Protein AF-0000000070924574 (afdb_homodimer)

Sequence (302 aa):
MGLKSSLTPIIAGWVWISGCEYGINQVWLKSQWEEYYSTLGMAYPDDMMKWAAWCLVFALAMRMLVSRFNVLAAGIVSWIFVVGLSLVALWNYAPMPMEMFQLYGPASFAETLSAALVISMVVGIADAIKRSQIRAKEKAKAKLKAKAVAAMGLKSSLTPIIAGWVWISGCEYGINQVWLKSQWEEYYSTLGMAYPDDMMKWAAWCLVFALAMRMLVSRFNVLAAGIVSWIFVVGLSLVALWNYAPMPMEMFQLYGPASFAETLSAALVISMVVGIADAIKRSQIRAKEKAKAKLKAKAVAA

Radius of gyration: 24.82 Å; Cα contacts (8 Å, |Δi|>4): 283; chains: 2; bounding box: 41×85×73 Å

Foldseek 3Di:
DDPVLLVVLLVQLLVLLLVLCCCVDVPPCVVVQQVQQVVVVHGRDPDSVVVSVVSSVLSVVLSVLLVPDPLLVSLVVSCCVPPVVVQVVCVVPRHRDPVSCVRCVVSSSVSSSVSNVSSNVSSVVSVVVVVVVVVVVVVVVVVVVVVVVVD/DDPVLLVVLLVQLLVLLLVLCCCVDVPPCVVVQQVQQVVVVHGRDPPSVVVSVVSSVLSVVLSVLLVPDPLLVSLVVSCCVPPVVVQVVCVVPRHRDPVSCVRCVVSSSVSSSVSNVSSNVSSVVSVVVVVVVVVVVVVVVVVVVVVVVVD

pLDDT: mean 89.61, std 10.45, range [36.16, 98.56]

Solvent-accessible surface area (backbone atoms only — not comparable to full-atom values): 15528 Å² total; per-residue (Å²): 131,61,72,71,74,58,44,55,28,31,51,54,17,19,53,49,43,38,51,48,49,43,45,47,51,66,58,72,38,27,68,61,44,41,52,53,26,45,76,71,72,40,77,59,71,78,58,60,69,47,48,45,51,34,26,39,54,50,18,50,50,48,51,58,36,50,73,65,32,56,44,69,56,28,11,50,52,50,30,40,45,56,49,48,42,47,50,40,54,29,56,58,76,58,58,73,54,66,74,55,44,69,52,48,50,61,50,50,45,53,45,33,32,48,33,32,43,51,24,48,50,43,45,50,52,52,51,50,51,50,51,51,50,52,51,50,53,51,52,52,53,51,54,55,52,55,54,63,69,74,102,131,62,72,71,77,58,43,56,28,32,52,54,17,20,53,50,43,38,50,47,47,43,46,47,51,66,59,72,39,27,67,61,45,39,52,55,26,45,75,71,73,41,77,60,71,77,58,61,69,48,49,46,52,34,25,41,55,51,18,50,51,47,51,58,36,50,72,62,31,56,43,67,55,27,12,50,53,50,29,41,45,56,49,47,41,47,50,40,54,30,55,58,76,56,57,74,54,66,73,56,43,68,52,48,50,60,51,49,43,51,44,34,33,49,34,32,42,52,26,48,50,42,45,50,52,53,49,50,52,48,52,51,50,52,51,50,51,50,52,52,53,51,52,57,54,54,54,62,70,73,105

Structure (mmCIF, N/CA/C/O backbone):
data_AF-0000000070924574-model_v1
#
loop_
_entity.id
_entity.type
_entity.pdbx_description
1 polymer 'Lipoprotein, putative'
#
loop_
_atom_site.group_PDB
_atom_site.id
_atom_site.type_symbol
_atom_site.label_atom_id
_atom_site.label_alt_id
_atom_site.label_comp_id
_atom_site.label_asym_id
_atom_site.label_entity_id
_atom_site.label_seq_id
_atom_site.pdbx_PDB_ins_code
_atom_site.Cartn_x
_atom_site.Cartn_y
_atom_site.Cartn_z
_atom_site.occupancy
_atom_site.B_iso_or_equiv
_atom_site.auth_seq_id
_atom_site.auth_comp_id
_atom_site.auth_asym_id
_atom_site.auth_atom_id
_atom_site.pdbx_PDB_model_num
ATOM 1 N N . MET A 1 1 ? -1.02 23.688 -6.539 1 36.19 1 MET A N 1
ATOM 2 C CA . MET A 1 1 ? 0.256 23.031 -6.84 1 36.19 1 MET A CA 1
ATOM 3 C C . MET A 1 1 ? 0.264 22.484 -8.258 1 36.19 1 MET A C 1
ATOM 5 O O . MET A 1 1 ? -0.608 21.688 -8.625 1 36.19 1 MET A O 1
ATOM 9 N N . GLY A 1 2 ? 0.884 23.078 -9.172 1 37.47 2 GLY A N 1
ATOM 10 C CA . GLY A 1 2 ? 0.784 22.734 -10.578 1 37.47 2 GLY A CA 1
ATOM 11 C C . GLY A 1 2 ? 1.199 21.312 -10.883 1 37.47 2 GLY A C 1
ATOM 12 O O . GLY A 1 2 ? 1.863 20.672 -10.062 1 37.47 2 GLY A O 1
ATOM 13 N N . LEU A 1 3 ? 0.646 20.703 -11.906 1 44.78 3 LEU A N 1
ATOM 14 C CA . LEU A 1 3 ? 0.829 19.344 -12.414 1 44.78 3 LEU A CA 1
ATOM 15 C C . LEU A 1 3 ? 2.311 19.016 -12.586 1 44.78 3 LEU A C 1
ATOM 17 O O . LEU A 1 3 ? 2.748 17.906 -12.297 1 44.78 3 LEU A O 1
ATOM 21 N N . LYS A 1 4 ? 3.086 20.016 -13.172 1 49.06 4 LYS A N 1
ATOM 22 C CA . LYS A 1 4 ? 4.508 19.828 -13.445 1 49.06 4 LYS A CA 1
ATOM 23 C C . LYS A 1 4 ? 5.285 19.547 -12.156 1 49.06 4 LYS A C 1
ATOM 25 O O . LYS A 1 4 ? 6.207 18.734 -12.141 1 49.06 4 LYS A O 1
ATOM 30 N N . SER A 1 5 ? 4.949 20.328 -11.141 1 59.38 5 SER A N 1
ATOM 31 C CA . SER A 1 5 ? 5.645 20.234 -9.859 1 59.38 5 SER A CA 1
ATOM 32 C C . SER A 1 5 ? 5.402 18.891 -9.188 1 59.38 5 SER A C 1
ATOM 34 O O . SER A 1 5 ? 6.25 18.406 -8.438 1 59.38 5 SER A O 1
ATOM 36 N N . SER A 1 6 ? 4.48 18.219 -9.812 1 73.06 6 SER A N 1
ATOM 37 C CA . SER A 1 6 ? 4.094 16.984 -9.141 1 73.06 6 SER A CA 1
ATOM 38 C C . SER A 1 6 ? 4.676 15.758 -9.844 1 73.06 6 SER A C 1
ATOM 40 O O . SER A 1 6 ? 4.816 14.695 -9.242 1 73.06 6 SER A O 1
ATOM 42 N N . LEU A 1 7 ? 5.352 16.031 -11.039 1 88.75 7 LEU A N 1
ATOM 43 C CA . LEU A 1 7 ? 5.742 14.875 -11.828 1 88.75 7 LEU A CA 1
ATOM 44 C C . LEU A 1 7 ? 7.191 14.484 -11.539 1 88.75 7 LEU A C 1
ATOM 46 O O . LEU A 1 7 ? 7.547 13.305 -11.602 1 88.75 7 LEU A O 1
ATOM 50 N N . THR A 1 8 ? 8.016 15.492 -11.266 1 93.06 8 THR A N 1
ATOM 51 C CA . THR A 1 8 ? 9.453 15.25 -11.133 1 93.06 8 THR A CA 1
ATOM 52 C C . THR A 1 8 ? 9.727 14.289 -9.984 1 93.06 8 THR A C 1
ATOM 54 O O . THR A 1 8 ? 10.484 13.328 -10.141 1 93.06 8 THR A O 1
ATOM 57 N N . PRO A 1 9 ? 9.078 14.562 -8.891 1 95.5 9 PRO A N 1
ATOM 58 C CA . PRO A 1 9 ? 9.328 13.609 -7.805 1 95.5 9 PRO A CA 1
ATOM 59 C C . PRO A 1 9 ? 8.875 12.195 -8.148 1 95.5 9 PRO A C 1
ATOM 61 O O . PRO A 1 9 ? 9.5 11.219 -7.727 1 95.5 9 PRO A O 1
ATOM 64 N N . ILE A 1 10 ? 7.883 12.086 -8.93 1 96.31 10 ILE A N 1
ATOM 65 C CA . ILE A 1 10 ? 7.371 10.773 -9.312 1 96.31 10 ILE A CA 1
ATOM 66 C C . ILE A 1 10 ? 8.367 10.086 -10.25 1 96.31 10 ILE A C 1
ATOM 68 O O . ILE A 1 10 ? 8.648 8.898 -10.102 1 96.31 10 ILE A O 1
ATOM 72 N N . ILE A 1 11 ? 8.867 10.812 -11.203 1 97 11 ILE A N 1
ATOM 73 C CA . ILE A 1 11 ? 9.836 10.266 -12.156 1 97 11 ILE A CA 1
ATOM 74 C C . ILE A 1 11 ? 11.109 9.859 -11.422 1 97 11 ILE A C 1
ATOM 76 O O . ILE A 1 11 ? 11.656 8.781 -11.68 1 97 11 ILE A O 1
ATOM 80 N N . ALA A 1 12 ? 11.555 10.695 -10.523 1 97.38 12 ALA A N 1
ATOM 81 C CA . ALA A 1 12 ? 12.742 10.359 -9.727 1 97.38 12 ALA A CA 1
ATOM 82 C C . ALA A 1 12 ? 12.516 9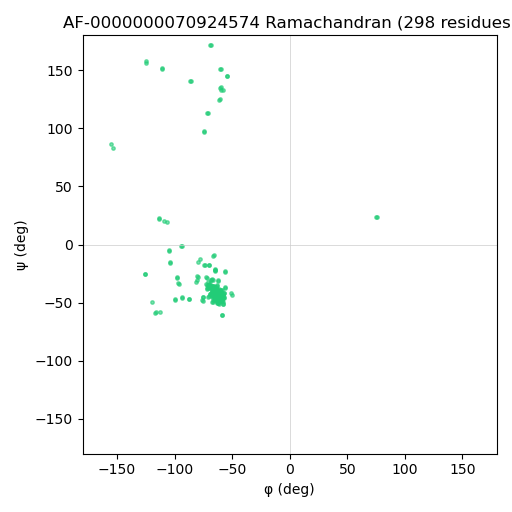.086 -8.922 1 97.38 12 ALA A C 1
ATOM 84 O O . ALA A 1 12 ? 13.398 8.227 -8.859 1 97.38 12 ALA A O 1
ATOM 85 N N . GLY A 1 13 ? 11.344 9.016 -8.289 1 97.81 13 GLY A N 1
ATOM 86 C CA . GLY A 1 13 ? 11.008 7.805 -7.566 1 97.81 13 GLY A CA 1
ATOM 87 C C . GLY A 1 13 ? 10.93 6.578 -8.453 1 97.81 13 GLY A C 1
ATOM 88 O O . GLY A 1 13 ? 11.398 5.5 -8.078 1 97.81 13 GLY A O 1
ATOM 89 N N . TRP A 1 14 ? 10.352 6.766 -9.602 1 97.5 14 TRP A N 1
ATOM 90 C CA . TRP A 1 14 ? 10.195 5.676 -10.562 1 97.5 14 TRP A CA 1
ATOM 91 C C . TRP A 1 14 ? 11.555 5.121 -10.977 1 97.5 14 TRP A C 1
ATOM 93 O O . TRP A 1 14 ? 11.758 3.904 -10.984 1 97.5 14 TRP A O 1
ATOM 103 N N . VAL A 1 15 ? 12.438 5.98 -11.312 1 97.38 15 VAL A N 1
ATOM 104 C CA . VAL A 1 15 ? 13.781 5.578 -11.727 1 97.38 15 VAL A CA 1
ATOM 105 C C . VAL A 1 15 ? 14.484 4.875 -10.57 1 97.38 15 VAL A C 1
ATOM 107 O O . VAL A 1 15 ? 15.109 3.826 -10.758 1 97.38 15 VAL A O 1
ATOM 110 N N . TRP A 1 16 ? 14.391 5.438 -9.414 1 97.81 16 TRP A N 1
ATOM 111 C CA . TRP A 1 16 ? 15.055 4.883 -8.234 1 97.81 16 TRP A CA 1
ATOM 112 C C . TRP A 1 16 ? 14.508 3.498 -7.906 1 97.81 16 TRP A C 1
ATOM 114 O O . TRP A 1 16 ? 15.273 2.555 -7.699 1 97.81 16 TRP A O 1
ATOM 124 N N . ILE A 1 17 ? 13.188 3.406 -7.836 1 97.62 17 ILE A N 1
ATOM 125 C CA . ILE A 1 17 ? 12.555 2.135 -7.516 1 97.62 17 ILE A CA 1
ATOM 126 C C . ILE A 1 17 ? 12.898 1.098 -8.578 1 97.62 17 ILE A C 1
ATOM 128 O O . ILE A 1 17 ? 13.211 -0.051 -8.258 1 97.62 17 ILE A O 1
ATOM 132 N N . SER A 1 18 ? 12.875 1.526 -9.82 1 96.38 18 SER A N 1
ATOM 133 C CA . SER A 1 18 ? 13.219 0.62 -10.914 1 96.38 18 SER A CA 1
ATOM 134 C C . SER A 1 18 ? 14.656 0.113 -10.773 1 96.38 18 SER A C 1
ATOM 136 O O . SER A 1 18 ? 14.922 -1.067 -11.008 1 96.38 18 SER A O 1
ATOM 138 N N . GLY A 1 19 ? 15.547 1.011 -10.523 1 96.19 19 GLY A N 1
ATOM 139 C CA . GLY A 1 19 ? 16.938 0.606 -10.312 1 96.19 19 GLY A CA 1
ATOM 140 C C . GLY A 1 19 ? 17.094 -0.383 -9.172 1 96.19 19 GLY A C 1
ATOM 141 O O . GLY A 1 19 ? 17.828 -1.363 -9.297 1 96.19 19 GLY A O 1
ATOM 142 N N . CYS A 1 20 ? 16.453 -0.106 -8.062 1 96 20 CYS A N 1
ATOM 143 C CA . CYS A 1 20 ? 16.516 -0.998 -6.914 1 96 20 CYS A CA 1
ATOM 144 C C . CYS A 1 20 ? 15.938 -2.367 -7.25 1 96 20 CYS A C 1
ATOM 146 O O . CYS A 1 20 ? 16.531 -3.395 -6.934 1 96 20 CYS A O 1
ATOM 148 N N . GLU A 1 21 ? 14.781 -2.326 -7.887 1 93.56 21 GLU A N 1
ATOM 149 C CA . GLU A 1 21 ? 14.133 -3.582 -8.266 1 93.56 21 GLU A CA 1
ATOM 150 C C . GLU A 1 21 ? 15.016 -4.391 -9.211 1 93.56 21 GLU A C 1
ATOM 152 O O . GLU A 1 21 ? 15.117 -5.613 -9.078 1 93.56 21 GLU A O 1
ATOM 157 N N . TYR A 1 22 ? 15.531 -3.717 -10.164 1 94 22 TYR A N 1
ATOM 158 C CA . TYR A 1 22 ? 16.422 -4.406 -11.086 1 94 22 TYR A CA 1
ATOM 159 C C . TYR A 1 22 ? 17.625 -4.977 -10.359 1 94 22 TYR A C 1
ATOM 161 O O . TYR A 1 22 ? 18.016 -6.125 -10.578 1 94 22 TYR A O 1
ATOM 169 N N . GLY A 1 23 ? 18.25 -4.211 -9.547 1 95 23 GLY A N 1
ATOM 170 C CA . GLY A 1 23 ? 19.406 -4.66 -8.797 1 95 23 GLY A CA 1
ATOM 171 C C . GLY A 1 23 ? 19.125 -5.844 -7.895 1 95 23 GLY A C 1
ATOM 172 O O . GLY A 1 23 ? 19.859 -6.824 -7.883 1 95 23 GLY A O 1
ATOM 173 N N . ILE A 1 24 ? 18.016 -5.793 -7.207 1 95.19 24 ILE A N 1
ATOM 174 C CA . ILE A 1 24 ? 17.672 -6.828 -6.23 1 95.19 24 ILE A CA 1
ATOM 175 C C . ILE A 1 24 ? 17.203 -8.086 -6.957 1 95.19 24 ILE A C 1
ATOM 177 O O . ILE A 1 24 ? 17.703 -9.188 -6.684 1 95.19 24 ILE A O 1
ATOM 181 N N . ASN A 1 25 ? 16.344 -7.902 -7.949 1 92.38 25 ASN A N 1
ATOM 182 C CA . ASN A 1 25 ? 15.617 -9.062 -8.469 1 92.38 25 ASN A CA 1
ATOM 183 C C . ASN A 1 25 ? 16.281 -9.602 -9.734 1 92.38 25 ASN A C 1
ATOM 185 O O . ASN A 1 25 ? 16.172 -10.797 -10.031 1 92.38 25 ASN A O 1
ATOM 189 N N . GLN A 1 26 ? 16.953 -8.766 -10.508 1 93.44 26 GLN A N 1
ATOM 190 C CA . GLN A 1 26 ? 17.5 -9.211 -11.789 1 93.44 26 GLN A CA 1
ATOM 191 C C . GLN A 1 26 ? 19 -9.43 -11.703 1 93.44 26 GLN A C 1
ATOM 193 O O . GLN A 1 26 ? 19.594 -10.078 -12.57 1 93.44 26 GLN A O 1
ATOM 198 N N . VAL A 1 27 ? 19.594 -8.922 -10.664 1 94.94 27 VAL A N 1
ATOM 199 C CA . VAL A 1 27 ? 21.031 -9.07 -10.555 1 94.94 27 VAL A CA 1
ATOM 200 C C . VAL A 1 27 ? 21.391 -9.898 -9.32 1 94.94 27 VAL A C 1
ATOM 202 O O . VAL A 1 27 ? 21.875 -11.016 -9.438 1 94.94 27 VAL A O 1
ATOM 205 N N . TRP A 1 28 ? 21 -9.469 -8.156 1 96.81 28 TRP A N 1
ATOM 206 C CA . TRP A 1 28 ? 21.453 -10.07 -6.902 1 96.81 28 TRP A CA 1
ATOM 207 C C . TRP A 1 28 ? 20.734 -11.391 -6.641 1 96.81 28 TRP A C 1
ATOM 209 O O . TRP A 1 28 ? 21.375 -12.414 -6.402 1 96.81 28 TRP A O 1
ATOM 219 N N . LEU A 1 29 ? 19.406 -11.445 -6.77 1 94.88 29 LEU A N 1
ATOM 220 C CA . LEU A 1 29 ? 18.656 -12.609 -6.348 1 94.88 29 LEU A CA 1
ATOM 221 C C . LEU A 1 29 ? 18.031 -13.32 -7.551 1 94.88 29 LEU A C 1
ATOM 223 O O . LEU A 1 29 ? 17.062 -14.078 -7.402 1 94.88 29 LEU A O 1
ATOM 227 N N . LYS A 1 30 ? 18.562 -13.102 -8.664 1 93.94 30 LYS A N 1
ATOM 228 C CA . LYS A 1 30 ? 17.953 -13.656 -9.867 1 93.94 30 LYS A CA 1
ATOM 229 C C . LYS A 1 30 ? 17.922 -15.18 -9.82 1 93.94 30 LYS A C 1
ATOM 231 O O . LYS A 1 30 ? 16.891 -15.797 -10.094 1 93.94 30 LYS A O 1
ATOM 236 N N . SER A 1 31 ? 19.031 -15.773 -9.516 1 94 31 SER A N 1
ATOM 237 C CA . SER A 1 31 ? 19.125 -17.234 -9.492 1 94 31 SER A CA 1
ATOM 238 C C . SER A 1 31 ? 18.172 -17.828 -8.469 1 94 31 SER A C 1
ATOM 240 O O . SER A 1 31 ? 17.547 -18.859 -8.727 1 94 31 SER A O 1
ATOM 242 N N . GLN A 1 32 ? 18.031 -17.234 -7.332 1 93.06 32 GLN A N 1
ATOM 243 C CA . GLN A 1 32 ? 17.109 -17.688 -6.297 1 93.06 32 GLN A CA 1
ATOM 244 C C . GLN A 1 32 ? 15.656 -17.578 -6.758 1 93.06 32 GLN A C 1
ATOM 246 O O . GLN A 1 32 ? 14.844 -18.453 -6.473 1 93.06 32 GLN A O 1
ATOM 251 N N . TRP A 1 33 ? 15.375 -16.531 -7.504 1 92.12 33 TRP A N 1
ATOM 252 C CA . TRP A 1 33 ? 14.031 -16.375 -8.055 1 92.12 33 TRP A CA 1
ATOM 253 C C . TRP A 1 33 ? 13.734 -17.453 -9.094 1 92.12 33 TRP A C 1
ATOM 255 O O . TRP A 1 33 ? 12.656 -18.047 -9.086 1 92.12 33 TRP A O 1
ATOM 265 N N . GLU A 1 34 ? 14.711 -17.672 -9.938 1 92.56 34 GLU A N 1
ATOM 266 C CA . GLU A 1 34 ? 14.531 -18.688 -10.977 1 92.56 34 GLU A CA 1
ATOM 267 C C . GLU A 1 34 ? 14.32 -20.062 -10.367 1 92.56 34 GLU A C 1
ATOM 269 O O . GLU A 1 34 ? 13.484 -20.828 -10.836 1 92.56 34 GLU A O 1
ATOM 274 N N . GLU A 1 35 ? 15.062 -20.359 -9.375 1 92.19 35 GLU A N 1
ATOM 275 C CA . GLU A 1 35 ? 14.883 -21.625 -8.672 1 92.19 35 GLU A CA 1
ATOM 276 C C . GLU A 1 35 ? 13.516 -21.703 -8.008 1 92.19 35 GLU A C 1
ATOM 278 O O . GLU A 1 35 ? 12.836 -22.719 -8.094 1 92.19 35 GLU A O 1
ATOM 283 N N . TYR A 1 36 ? 13.094 -20.625 -7.352 1 88.56 36 TYR A N 1
ATOM 284 C CA . TYR A 1 36 ? 11.805 -20.562 -6.676 1 88.56 36 TYR A CA 1
ATOM 285 C C . TYR A 1 36 ? 10.664 -20.781 -7.66 1 88.56 36 TYR A C 1
ATOM 287 O O . TYR A 1 36 ? 9.781 -21.625 -7.43 1 88.56 36 TYR A O 1
ATOM 295 N N . TYR A 1 37 ? 10.703 -20.109 -8.773 1 86.62 37 TYR A N 1
ATOM 296 C CA . TYR A 1 37 ? 9.633 -20.234 -9.758 1 86.62 37 TYR A CA 1
ATOM 297 C C . TYR A 1 37 ? 9.664 -21.609 -10.414 1 86.62 37 TYR A C 1
ATOM 299 O O . TYR A 1 37 ? 8.609 -22.172 -10.75 1 86.62 37 TYR A O 1
ATOM 307 N N . SER A 1 38 ? 10.852 -22.094 -10.562 1 88.94 38 SER A N 1
ATOM 308 C CA . SER A 1 38 ? 10.969 -23.438 -11.133 1 88.94 38 SER A CA 1
ATOM 309 C C . SER A 1 38 ? 10.281 -24.469 -10.25 1 88.94 38 SER A C 1
ATOM 311 O O . SER A 1 38 ? 9.633 -25.391 -10.75 1 88.94 38 SER A O 1
ATOM 313 N N . THR A 1 39 ? 10.414 -24.281 -8.945 1 84.88 39 THR A N 1
ATOM 314 C CA . THR A 1 39 ? 9.766 -25.203 -8.016 1 84.88 39 THR A CA 1
ATOM 315 C C . THR A 1 39 ? 8.242 -25.109 -8.133 1 84.88 39 THR A C 1
ATOM 317 O O . THR A 1 39 ? 7.531 -26.047 -7.781 1 84.88 39 THR A O 1
ATOM 320 N N . LEU A 1 40 ? 7.754 -24.062 -8.641 1 79.44 40 LEU A N 1
ATOM 321 C CA . LEU A 1 40 ? 6.324 -23.859 -8.828 1 79.44 40 LEU A CA 1
ATOM 322 C C . LEU A 1 40 ? 5.891 -24.266 -10.234 1 79.44 40 LEU A C 1
ATOM 324 O O . LEU A 1 40 ? 4.715 -24.156 -10.578 1 79.44 40 LEU A O 1
ATOM 328 N N . GLY A 1 41 ? 6.887 -24.688 -10.969 1 82.38 41 GLY A N 1
ATOM 329 C CA . GLY A 1 41 ? 6.598 -25.062 -12.344 1 82.38 41 GLY A CA 1
ATOM 330 C C . GLY A 1 41 ? 6.375 -23.875 -13.258 1 82.38 41 GLY A C 1
ATOM 331 O O . GLY A 1 41 ? 5.68 -23.984 -14.273 1 82.38 41 GLY A O 1
ATOM 332 N N . MET A 1 42 ? 6.895 -22.781 -12.891 1 82.12 42 MET A N 1
ATOM 333 C CA . MET A 1 42 ? 6.699 -21.547 -13.641 1 82.12 42 MET A CA 1
ATOM 334 C C . MET A 1 42 ? 8.039 -20.922 -14.031 1 82.12 42 MET A C 1
ATOM 336 O O . MET A 1 42 ? 9.062 -21.219 -13.414 1 82.12 42 MET A O 1
ATOM 340 N N . ALA A 1 43 ? 7.992 -20.125 -15.07 1 86.06 43 ALA A N 1
ATOM 341 C CA . ALA A 1 43 ? 9.164 -19.344 -15.438 1 86.06 43 ALA A CA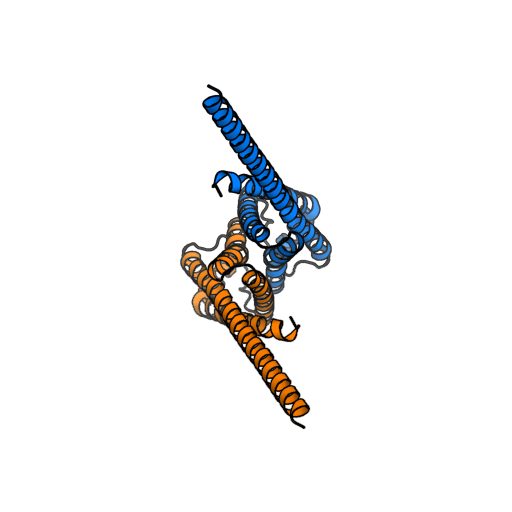 1
ATOM 342 C C . ALA A 1 43 ? 9.219 -18.031 -14.664 1 86.06 43 ALA A C 1
ATOM 344 O O . ALA A 1 43 ? 8.18 -17.406 -14.414 1 86.06 43 ALA A O 1
ATOM 345 N N . TYR A 1 44 ? 10.398 -17.641 -14.25 1 87 44 TYR A N 1
ATOM 346 C CA . TYR A 1 44 ? 10.586 -16.328 -13.617 1 87 44 TYR A CA 1
ATOM 347 C C . TYR A 1 44 ? 10.203 -15.211 -14.578 1 87 44 TYR A C 1
ATOM 349 O O . TYR A 1 44 ? 10.664 -15.18 -15.719 1 87 44 TYR A O 1
ATOM 357 N N . PRO A 1 45 ? 9.273 -14.312 -14.141 1 82.94 45 PRO A N 1
ATOM 358 C CA . PRO A 1 45 ? 8.844 -13.227 -15.023 1 82.94 45 PRO A CA 1
ATOM 359 C C . PRO A 1 45 ? 9.898 -12.125 -15.148 1 82.94 45 PRO A C 1
ATOM 361 O O . PRO A 1 45 ? 9.859 -11.141 -14.414 1 82.94 45 PRO A O 1
ATOM 364 N N . ASP A 1 46 ? 10.688 -12.125 -16.125 1 81.44 46 ASP A N 1
ATOM 365 C CA . ASP A 1 46 ? 11.828 -11.227 -16.234 1 81.44 46 ASP A CA 1
ATOM 366 C C . ASP A 1 46 ? 11.57 -10.133 -17.266 1 81.44 46 ASP A C 1
ATOM 368 O O . ASP A 1 46 ? 12.516 -9.508 -17.766 1 81.44 46 ASP A O 1
ATOM 372 N N . ASP A 1 47 ? 10.312 -9.906 -17.594 1 82.88 47 ASP A N 1
ATOM 373 C CA . ASP A 1 47 ? 9.992 -8.836 -18.531 1 82.88 47 ASP A CA 1
ATOM 374 C C . ASP A 1 47 ? 10.195 -7.465 -17.906 1 82.88 47 ASP A C 1
ATOM 376 O O . ASP A 1 47 ? 9.367 -7.004 -17.109 1 82.88 47 ASP A O 1
ATOM 380 N N . MET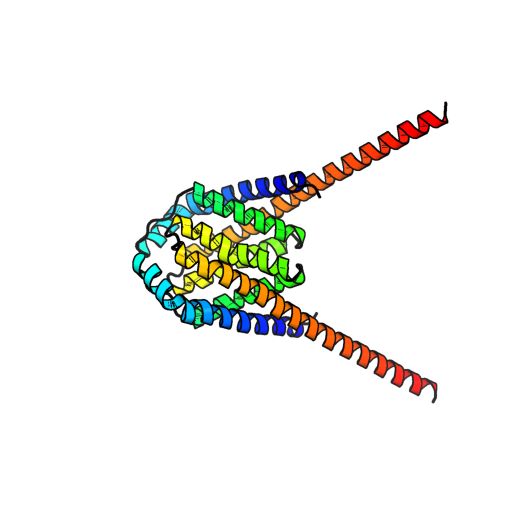 A 1 48 ? 11.086 -6.773 -18.359 1 80.12 48 MET A N 1
ATOM 381 C CA . MET A 1 48 ? 11.516 -5.508 -17.766 1 80.12 48 MET A CA 1
ATOM 382 C C . MET A 1 48 ? 10.461 -4.426 -17.953 1 80.12 48 MET A C 1
ATOM 384 O O . MET A 1 48 ? 10.305 -3.547 -17.109 1 80.12 48 MET A O 1
ATOM 388 N N . MET A 1 49 ? 9.773 -4.422 -19.062 1 80.31 49 MET A N 1
ATOM 389 C CA . MET A 1 49 ? 8.773 -3.393 -19.328 1 80.31 49 MET A CA 1
ATOM 390 C C . MET A 1 49 ? 7.613 -3.486 -18.344 1 80.31 49 MET A C 1
ATOM 392 O O . MET A 1 49 ? 7.117 -2.465 -17.859 1 80.31 49 MET A O 1
ATOM 396 N N . LYS A 1 50 ? 7.25 -4.605 -18.031 1 80.62 50 LYS A N 1
ATOM 397 C CA . LYS A 1 50 ? 6.156 -4.797 -17.078 1 80.62 50 LYS A CA 1
ATOM 398 C C . LYS A 1 50 ? 6.586 -4.414 -15.672 1 80.62 50 LYS A C 1
ATOM 400 O O . LYS A 1 50 ? 5.801 -3.832 -14.914 1 80.62 50 LYS A O 1
ATOM 405 N N . TRP A 1 51 ? 7.742 -4.699 -15.492 1 85.56 51 TRP A N 1
ATOM 406 C CA . TRP A 1 51 ? 8.273 -4.328 -14.188 1 85.56 51 TRP A CA 1
ATOM 407 C C . TRP A 1 51 ? 8.383 -2.812 -14.055 1 85.56 51 TRP A C 1
ATOM 409 O O . TRP A 1 51 ? 8.141 -2.254 -12.984 1 85.56 51 TRP A O 1
ATOM 419 N N . ALA A 1 52 ? 8.711 -2.307 -15.164 1 88.94 52 ALA A N 1
ATOM 420 C CA . ALA A 1 52 ? 8.805 -0.85 -15.164 1 88.94 52 ALA A CA 1
ATOM 421 C C . ALA A 1 52 ? 7.449 -0.21 -14.891 1 88.94 52 ALA A C 1
ATOM 423 O O . ALA A 1 52 ? 7.363 0.82 -14.219 1 88.94 52 ALA A O 1
ATOM 424 N N . ALA A 1 53 ? 6.449 -0.751 -15.469 1 90.56 53 ALA A N 1
ATOM 425 C CA . ALA A 1 53 ? 5.098 -0.249 -15.219 1 90.56 53 ALA A CA 1
ATOM 426 C C . ALA A 1 53 ? 4.715 -0.399 -13.75 1 90.56 53 ALA A C 1
ATOM 428 O O . ALA A 1 53 ? 4.105 0.5 -13.172 1 90.56 53 ALA A O 1
ATOM 429 N N . TRP A 1 54 ? 5.016 -1.545 -13.258 1 92.81 54 TRP A N 1
ATOM 430 C CA . TRP A 1 54 ? 4.766 -1.792 -11.844 1 92.81 54 TRP A CA 1
ATOM 431 C C . TRP A 1 54 ? 5.484 -0.764 -10.977 1 92.81 54 TRP A C 1
ATOM 433 O O . TRP A 1 54 ? 4.895 -0.199 -10.047 1 92.81 54 TRP A O 1
ATOM 443 N N . CYS A 1 55 ? 6.691 -0.416 -11.281 1 95.81 55 CYS A N 1
ATOM 444 C CA . CYS A 1 55 ? 7.492 0.534 -10.523 1 95.81 55 CYS A CA 1
ATOM 445 C C . CYS A 1 55 ? 6.914 1.94 -10.625 1 95.81 55 CYS A C 1
ATOM 447 O O . CYS A 1 55 ? 6.996 2.719 -9.672 1 95.81 55 CYS A O 1
ATOM 449 N N . LEU A 1 56 ? 6.402 2.203 -11.75 1 95.38 56 LEU A N 1
ATOM 450 C CA . LEU A 1 56 ? 5.785 3.514 -11.93 1 95.38 56 LEU A CA 1
ATOM 451 C C . LEU A 1 56 ? 4.582 3.676 -11.008 1 95.38 56 LEU A C 1
ATOM 453 O O . LEU A 1 56 ? 4.426 4.715 -10.359 1 95.38 56 LEU A O 1
ATOM 457 N N . VAL A 1 57 ? 3.76 2.699 -11.008 1 94.38 57 VAL A N 1
ATOM 458 C CA . VAL A 1 57 ? 2.58 2.734 -10.156 1 94.38 57 VAL A CA 1
ATOM 459 C C . VAL A 1 57 ? 3.006 2.814 -8.688 1 94.38 57 VAL A C 1
ATOM 461 O O . VAL A 1 57 ? 2.406 3.547 -7.898 1 94.38 57 VAL A O 1
ATOM 464 N N . PHE A 1 58 ? 4.031 2.074 -8.336 1 96.69 58 PHE A N 1
ATOM 465 C CA . PHE A 1 58 ? 4.562 2.107 -6.977 1 96.69 58 PHE A CA 1
ATOM 466 C C . PHE A 1 58 ? 5.059 3.506 -6.625 1 96.69 58 PHE A C 1
ATOM 468 O O . PHE A 1 58 ? 4.801 4.004 -5.527 1 96.69 58 PHE A O 1
ATOM 475 N N . ALA A 1 59 ? 5.703 4.129 -7.527 1 97.25 59 ALA A N 1
ATOM 476 C CA . ALA A 1 59 ? 6.215 5.48 -7.309 1 97.25 59 ALA A CA 1
ATOM 477 C C . ALA A 1 59 ? 5.07 6.473 -7.113 1 97.25 59 ALA A C 1
ATOM 479 O O . ALA A 1 59 ? 5.164 7.379 -6.277 1 97.25 59 ALA A O 1
ATOM 480 N N . LEU A 1 60 ? 4.094 6.328 -7.895 1 95.44 60 LEU A N 1
ATOM 481 C CA . LEU A 1 60 ? 2.916 7.18 -7.758 1 95.44 60 LEU A CA 1
ATOM 482 C C . LEU A 1 60 ? 2.301 7.043 -6.371 1 95.44 60 LEU A C 1
ATOM 484 O O . LEU A 1 60 ? 1.984 8.047 -5.727 1 95.44 60 LEU A O 1
ATOM 488 N N . ALA A 1 61 ? 2.117 5.836 -5.98 1 95.81 61 ALA A N 1
ATOM 489 C CA . ALA A 1 61 ? 1.548 5.586 -4.66 1 95.81 61 ALA A CA 1
ATOM 490 C C . ALA A 1 61 ? 2.469 6.102 -3.559 1 95.81 61 ALA A C 1
ATOM 492 O O . ALA A 1 61 ? 2.002 6.66 -2.564 1 95.81 61 ALA A O 1
ATOM 493 N N . MET A 1 62 ? 3.715 5.918 -3.715 1 97.19 62 MET A N 1
ATOM 494 C CA . MET A 1 62 ? 4.684 6.406 -2.738 1 97.19 62 MET A CA 1
ATOM 495 C C . MET A 1 62 ? 4.633 7.926 -2.633 1 97.19 62 MET A C 1
ATOM 497 O O . MET A 1 62 ? 4.75 8.477 -1.538 1 97.19 62 MET A O 1
ATOM 501 N N . ARG A 1 63 ? 4.492 8.547 -3.729 1 96.25 63 ARG A N 1
ATOM 502 C CA . ARG A 1 63 ? 4.379 10 -3.723 1 96.25 63 ARG A CA 1
ATOM 503 C C . ARG A 1 63 ? 3.178 10.453 -2.895 1 96.25 63 ARG A C 1
ATOM 505 O O . ARG A 1 63 ? 3.24 11.469 -2.207 1 96.25 63 ARG A O 1
ATOM 512 N N . MET A 1 64 ? 2.123 9.742 -2.996 1 95.5 64 MET A N 1
ATOM 513 C CA . MET A 1 64 ? 0.945 10.055 -2.189 1 95.5 64 MET A CA 1
ATOM 514 C C . MET A 1 64 ? 1.238 9.867 -0.705 1 95.5 64 MET A C 1
ATOM 516 O O . MET A 1 64 ? 0.853 10.703 0.117 1 95.5 64 MET A O 1
ATOM 520 N N . LEU A 1 65 ? 1.936 8.844 -0.388 1 97 65 LEU A N 1
ATOM 521 C CA . LEU A 1 65 ? 2.266 8.586 1.01 1 97 65 LEU A CA 1
ATOM 522 C C . LEU A 1 65 ? 3.15 9.688 1.575 1 97 65 LEU A C 1
ATOM 524 O O . LEU A 1 65 ? 2.904 10.188 2.678 1 97 65 LEU A O 1
ATOM 528 N N . VAL A 1 66 ? 4.109 10.086 0.841 1 95.94 66 VAL A N 1
ATOM 529 C CA . VAL A 1 66 ? 5.094 11.055 1.315 1 95.94 66 VAL A CA 1
ATOM 530 C C . VAL A 1 66 ? 4.441 12.43 1.454 1 95.94 66 VAL A C 1
ATOM 532 O O . VAL A 1 66 ? 4.992 13.32 2.105 1 95.94 66 VAL A O 1
ATOM 535 N N . SER A 1 67 ? 3.373 12.578 0.86 1 93.69 67 SER A N 1
ATOM 536 C CA . SER A 1 67 ? 2.67 13.852 1.001 1 93.69 67 SER A CA 1
ATOM 537 C C . SER A 1 67 ? 2.014 13.969 2.371 1 93.69 67 SER A C 1
ATOM 539 O O . SER A 1 67 ? 1.647 15.062 2.797 1 93.69 67 SER A O 1
ATOM 541 N N . ARG A 1 68 ? 1.869 12.828 3.037 1 93.94 68 ARG A N 1
ATOM 542 C CA . ARG A 1 68 ? 1.134 12.859 4.297 1 93.94 68 ARG A CA 1
ATOM 543 C C . ARG A 1 68 ? 1.957 12.258 5.43 1 93.94 68 ARG A C 1
ATOM 545 O O . ARG A 1 68 ? 1.699 12.523 6.605 1 93.94 68 ARG A O 1
ATOM 552 N N . PHE A 1 69 ? 2.83 11.438 5.094 1 95.56 69 PHE A N 1
ATOM 553 C CA . PHE A 1 69 ? 3.658 10.75 6.078 1 95.56 69 PHE A CA 1
ATOM 554 C C . PHE A 1 69 ? 5.102 11.234 6.004 1 95.56 69 PHE A C 1
ATOM 556 O O . PHE A 1 69 ? 5.547 11.719 4.965 1 95.56 69 PHE A O 1
ATOM 563 N N . ASN A 1 70 ? 5.82 11.18 7.133 1 96.12 70 ASN A N 1
ATOM 564 C CA . ASN A 1 70 ? 7.27 11.344 7.039 1 96.12 70 ASN A CA 1
ATOM 565 C C . ASN A 1 70 ? 7.926 10.156 6.344 1 96.12 70 ASN A C 1
ATOM 567 O O . ASN A 1 70 ? 7.27 9.141 6.082 1 96.12 70 ASN A O 1
ATOM 571 N N . VAL A 1 71 ? 9.164 10.242 6.055 1 96.62 71 VAL A N 1
ATOM 572 C CA . VAL A 1 71 ? 9.898 9.297 5.227 1 96.62 71 VAL A CA 1
ATOM 573 C C . VAL A 1 71 ? 9.852 7.906 5.859 1 96.62 71 VAL A C 1
ATOM 575 O O . VAL A 1 71 ? 9.578 6.918 5.18 1 96.62 71 VAL A O 1
ATOM 578 N N . LEU A 1 72 ? 10.109 7.824 7.109 1 96.88 72 LEU A N 1
ATOM 579 C CA . LEU A 1 72 ? 10.148 6.535 7.793 1 96.88 72 LEU A CA 1
ATOM 580 C C . LEU A 1 72 ? 8.781 5.855 7.75 1 96.88 72 LEU A C 1
ATOM 582 O O . LEU A 1 72 ? 8.688 4.672 7.41 1 96.88 72 LEU A O 1
ATOM 586 N N . ALA A 1 73 ? 7.727 6.582 8.039 1 96.25 73 ALA A N 1
ATOM 587 C CA . ALA A 1 73 ? 6.375 6.031 8.055 1 96.25 73 ALA A CA 1
ATOM 588 C C . ALA A 1 73 ? 5.926 5.652 6.645 1 96.25 73 ALA A C 1
ATOM 590 O O . ALA A 1 73 ? 5.277 4.621 6.453 1 96.25 73 ALA A O 1
ATOM 591 N N . ALA A 1 74 ? 6.246 6.484 5.754 1 97.25 74 ALA A N 1
ATOM 592 C CA . ALA A 1 74 ? 5.898 6.184 4.371 1 97.25 74 ALA A CA 1
ATOM 593 C C . ALA A 1 74 ? 6.574 4.898 3.902 1 97.25 74 ALA A C 1
ATOM 595 O O . ALA A 1 74 ? 5.953 4.07 3.23 1 97.25 74 ALA A O 1
ATOM 596 N N . GLY A 1 75 ? 7.863 4.793 4.223 1 97.38 75 GLY A N 1
ATOM 597 C CA . GLY A 1 75 ? 8.594 3.58 3.887 1 97.38 75 GLY A CA 1
ATOM 598 C C . GLY A 1 75 ? 8.008 2.334 4.523 1 97.38 75 GLY A C 1
ATOM 599 O O . GLY A 1 75 ? 7.859 1.304 3.863 1 97.38 75 GLY A O 1
ATOM 600 N N . ILE A 1 76 ? 7.645 2.404 5.746 1 97 76 ILE A N 1
ATOM 601 C CA . ILE A 1 76 ? 7.102 1.27 6.484 1 97 76 ILE A CA 1
ATOM 602 C C . ILE A 1 76 ? 5.738 0.887 5.906 1 97 76 ILE A C 1
ATOM 604 O O . ILE A 1 76 ? 5.488 -0.285 5.613 1 97 76 ILE A O 1
ATOM 608 N N . VAL A 1 77 ? 4.852 1.86 5.738 1 96.62 77 VAL A N 1
ATOM 60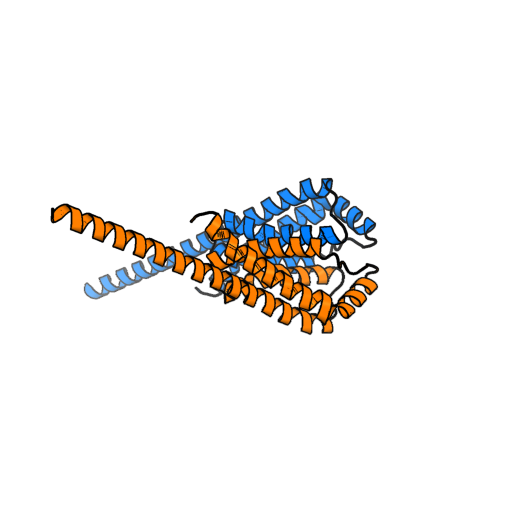9 C CA . VAL A 1 77 ? 3.502 1.602 5.246 1 96.62 77 VAL A CA 1
ATOM 610 C C . VAL A 1 77 ? 3.572 0.981 3.852 1 96.62 77 VAL A C 1
ATOM 612 O O . VAL A 1 77 ? 2.879 0.001 3.566 1 96.62 77 VAL A O 1
ATOM 615 N N . SER A 1 78 ? 4.371 1.549 3.021 1 97.31 78 SER A N 1
ATOM 616 C CA . SER A 1 78 ? 4.484 1.004 1.673 1 97.31 78 SER A CA 1
ATOM 617 C C . SER A 1 78 ? 5.051 -0.412 1.694 1 97.31 78 SER A C 1
ATOM 619 O O . SER A 1 78 ? 4.621 -1.271 0.922 1 97.31 78 SER A O 1
ATOM 621 N N . TRP A 1 79 ? 6.027 -0.639 2.545 1 96.88 79 TRP A N 1
ATOM 622 C CA . TRP A 1 79 ? 6.609 -1.973 2.635 1 96.88 79 TRP A CA 1
ATOM 623 C C . TRP A 1 79 ? 5.57 -2.992 3.088 1 96.88 79 TRP A C 1
ATOM 625 O O . TRP A 1 79 ? 5.535 -4.117 2.586 1 96.88 79 TRP A O 1
ATOM 635 N N . ILE A 1 80 ? 4.77 -2.66 4.039 1 95.69 80 ILE A N 1
ATOM 636 C CA . ILE A 1 80 ? 3.717 -3.555 4.508 1 95.69 80 ILE A CA 1
ATOM 637 C C . ILE A 1 80 ? 2.768 -3.879 3.357 1 95.69 80 ILE A C 1
ATOM 639 O O . ILE A 1 80 ? 2.432 -5.043 3.131 1 95.69 80 ILE A O 1
ATOM 643 N N . PHE A 1 81 ? 2.408 -2.895 2.611 1 94.88 81 PHE A N 1
ATOM 644 C CA . PHE A 1 81 ? 1.442 -3.084 1.533 1 94.88 81 PHE A CA 1
ATOM 645 C C . PHE A 1 81 ? 2.043 -3.916 0.407 1 94.88 81 PHE A C 1
ATOM 647 O O . PHE A 1 81 ? 1.372 -4.777 -0.16 1 94.88 81 PHE A O 1
ATOM 654 N N . VAL A 1 82 ? 3.254 -3.598 0.12 1 91 82 VAL A N 1
ATOM 655 C CA . VAL A 1 82 ? 3.83 -4.195 -1.08 1 91 82 VAL A CA 1
ATOM 656 C C . VAL A 1 82 ? 4.461 -5.543 -0.737 1 91 82 VAL A C 1
ATOM 658 O O . VAL A 1 82 ? 4.207 -6.543 -1.412 1 91 82 VAL A O 1
ATOM 661 N N . VAL A 1 83 ? 5.223 -5.574 0.323 1 88.62 83 VAL A N 1
ATOM 662 C CA . VAL A 1 83 ? 5.988 -6.773 0.646 1 88.62 83 VAL A CA 1
ATOM 663 C C . VAL A 1 83 ? 5.258 -7.582 1.718 1 88.62 83 VAL A C 1
ATOM 665 O O . VAL A 1 83 ? 5.047 -8.789 1.562 1 88.62 83 VAL A O 1
ATOM 668 N N . GLY A 1 84 ? 4.82 -6.977 2.732 1 86.56 84 GLY A N 1
ATOM 669 C CA . GLY A 1 84 ? 4.168 -7.668 3.834 1 86.56 84 GLY A CA 1
ATOM 670 C C . GLY A 1 84 ? 2.949 -8.461 3.404 1 86.56 84 GLY A C 1
ATOM 671 O O . GLY A 1 84 ? 2.84 -9.656 3.699 1 86.56 84 GLY A O 1
ATOM 672 N N . LEU A 1 85 ? 2.088 -7.805 2.703 1 88.69 85 LEU A N 1
ATOM 673 C CA . LEU A 1 85 ? 0.856 -8.453 2.268 1 88.69 85 LEU A CA 1
ATOM 674 C C . LEU A 1 85 ? 1.147 -9.539 1.236 1 88.69 85 LEU A C 1
ATOM 676 O O . LEU A 1 85 ? 0.517 -10.594 1.248 1 88.69 85 LEU A O 1
ATOM 680 N N . SER A 1 86 ? 2.102 -9.281 0.371 1 85.19 86 SER A N 1
ATOM 681 C CA . SER A 1 86 ? 2.469 -10.281 -0.625 1 85.19 86 SER A CA 1
ATOM 682 C C . SER A 1 86 ? 3.062 -11.523 0.032 1 85.19 86 SER A C 1
ATOM 684 O O . SER A 1 86 ? 2.795 -12.648 -0.399 1 85.19 86 SER A O 1
ATOM 686 N N . LEU A 1 87 ? 3.816 -11.312 1.031 1 81.12 87 LEU A N 1
ATOM 687 C CA . LEU A 1 87 ? 4.426 -12.438 1.732 1 81.12 87 LEU A CA 1
ATOM 688 C C . LEU A 1 87 ? 3.365 -13.289 2.43 1 81.12 87 LEU A C 1
ATOM 690 O O . LEU A 1 87 ? 3.43 -14.516 2.404 1 81.12 87 LEU A O 1
ATOM 694 N N . VAL A 1 88 ? 2.467 -12.656 3.023 1 80.88 88 VAL A N 1
ATOM 695 C CA . VAL A 1 88 ? 1.394 -13.391 3.689 1 80.88 88 VAL A CA 1
ATOM 696 C C . VAL A 1 88 ? 0.55 -14.125 2.65 1 80.88 88 VAL A C 1
ATOM 698 O O . VAL A 1 88 ? 0.119 -15.258 2.885 1 80.88 88 VAL A O 1
ATOM 701 N N . ALA A 1 89 ? 0.346 -13.492 1.545 1 77.75 89 ALA A N 1
ATOM 702 C CA . ALA A 1 89 ? -0.406 -14.141 0.47 1 77.75 89 ALA A CA 1
ATOM 703 C C . ALA A 1 89 ? 0.327 -15.367 -0.053 1 77.75 89 ALA A C 1
ATOM 705 O O . ALA A 1 89 ? -0.294 -16.391 -0.332 1 77.75 89 ALA A O 1
ATOM 706 N N . LEU A 1 90 ? 1.618 -15.211 -0.199 1 76.06 90 LEU A N 1
ATOM 707 C CA . LEU A 1 90 ? 2.424 -16.312 -0.721 1 76.06 90 LEU A CA 1
ATOM 708 C C . LEU A 1 90 ? 2.469 -17.469 0.269 1 76.06 90 LEU A C 1
ATO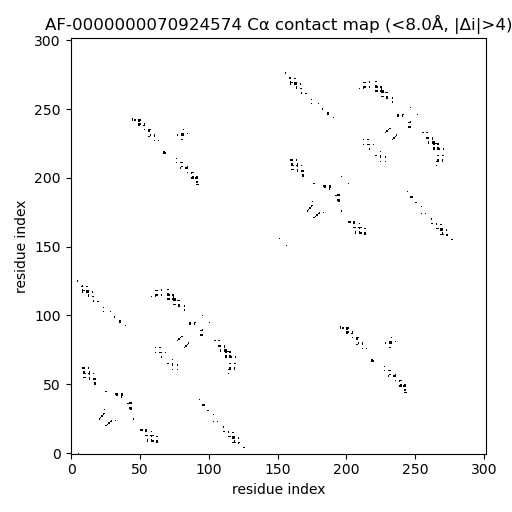M 710 O O . LEU A 1 90 ? 2.619 -18.625 -0.13 1 76.06 90 LEU A O 1
ATOM 714 N N . TRP A 1 91 ? 2.363 -17.062 1.489 1 75.19 91 TRP A N 1
ATOM 715 C CA . TRP A 1 91 ? 2.377 -18.094 2.521 1 75.19 91 TRP A CA 1
ATOM 716 C C . TRP A 1 91 ? 1.286 -19.125 2.273 1 75.19 91 TRP A C 1
ATOM 718 O O . TRP A 1 91 ? 1.401 -20.281 2.707 1 75.19 91 TRP A O 1
ATOM 728 N N . ASN A 1 92 ? 0.28 -18.734 1.549 1 69.06 92 ASN A N 1
ATOM 729 C CA . ASN A 1 92 ? -0.845 -19.625 1.274 1 69.06 92 ASN A CA 1
ATOM 730 C C . ASN A 1 92 ? -0.519 -20.609 0.158 1 69.06 92 ASN A C 1
ATOM 732 O O . ASN A 1 92 ? -1.098 -21.703 0.095 1 69.06 92 ASN A O 1
ATOM 736 N N . TYR A 1 93 ? 0.287 -20.375 -0.754 1 70.56 93 TYR A N 1
ATOM 737 C CA . TYR A 1 93 ? 0.473 -21.219 -1.934 1 70.56 93 TYR A CA 1
ATOM 738 C C . TYR A 1 93 ? 1.903 -21.734 -2.012 1 70.56 93 TYR A C 1
ATOM 740 O O . TYR A 1 93 ? 2.127 -22.922 -2.27 1 70.56 93 TYR A O 1
ATOM 748 N N . ALA A 1 94 ? 2.787 -20.859 -1.885 1 76.44 94 ALA A N 1
ATOM 749 C CA . ALA A 1 94 ? 4.199 -21.172 -2.105 1 76.44 94 ALA A CA 1
ATOM 750 C C . ALA A 1 94 ? 5.098 -20.234 -1.308 1 76.44 94 ALA A C 1
ATOM 752 O O . ALA A 1 94 ? 5.699 -19.312 -1.868 1 76.44 94 ALA A O 1
ATOM 753 N N . PRO A 1 95 ? 5.176 -20.719 -0.099 1 78 95 PRO A N 1
ATOM 754 C CA . PRO A 1 95 ? 5.977 -19.812 0.728 1 78 95 PRO A CA 1
ATOM 755 C C . PRO A 1 95 ? 7.406 -19.641 0.212 1 78 95 PRO A C 1
ATOM 757 O O . PRO A 1 95 ? 8 -20.609 -0.281 1 78 95 PRO A O 1
ATOM 760 N N . MET A 1 96 ? 7.781 -18.406 0.21 1 83.31 96 MET A N 1
ATOM 761 C CA . MET A 1 96 ? 9.172 -18.094 -0.109 1 83.31 96 MET A CA 1
ATOM 762 C C . MET A 1 96 ? 10.125 -18.766 0.872 1 83.31 96 MET A C 1
ATOM 764 O O . MET A 1 96 ? 9.875 -18.781 2.078 1 83.31 96 MET A O 1
ATOM 768 N N . PRO A 1 97 ? 11.188 -19.406 0.325 1 87.5 97 PRO A N 1
ATOM 769 C CA . PRO A 1 97 ? 12.172 -19.984 1.241 1 87.5 97 PRO A CA 1
ATOM 770 C C . PRO A 1 9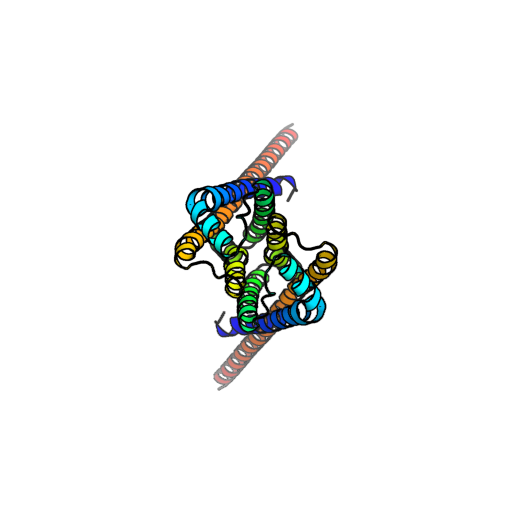7 ? 12.727 -18.969 2.23 1 87.5 97 PRO A C 1
ATOM 772 O O . PRO A 1 97 ? 12.969 -17.812 1.867 1 87.5 97 PRO A O 1
ATOM 775 N N . MET A 1 98 ? 12.984 -19.484 3.42 1 87 98 MET A N 1
ATOM 776 C CA . MET A 1 98 ? 13.414 -18.609 4.504 1 87 98 MET A CA 1
ATOM 777 C C . MET A 1 98 ? 14.727 -17.906 4.152 1 87 98 MET A C 1
ATOM 779 O O . MET A 1 98 ? 14.898 -16.719 4.457 1 87 98 MET A O 1
ATOM 783 N N . GLU A 1 99 ? 15.594 -18.594 3.557 1 90.12 99 GLU A N 1
ATOM 784 C CA . GLU A 1 99 ? 16.875 -18.031 3.17 1 90.12 99 GLU A CA 1
ATOM 785 C C . GLU A 1 99 ? 16.688 -16.859 2.209 1 90.12 99 GLU A C 1
ATOM 787 O O . GLU A 1 99 ? 17.375 -15.836 2.318 1 90.12 99 GLU A O 1
ATOM 792 N N . MET A 1 100 ? 15.781 -17.031 1.328 1 90 100 MET A N 1
ATOM 793 C CA . MET A 1 100 ? 15.5 -15.961 0.372 1 90 100 MET A CA 1
ATOM 794 C C . MET A 1 100 ? 14.82 -14.781 1.059 1 90 100 MET A C 1
ATOM 796 O O . MET A 1 100 ? 15.125 -13.625 0.763 1 90 100 MET A O 1
ATOM 800 N N . PHE A 1 101 ? 14 -15.078 1.958 1 88.88 101 PHE A N 1
ATOM 801 C CA . PHE A 1 101 ? 13.281 -14.023 2.666 1 88.88 101 PHE A CA 1
ATOM 802 C C . PHE A 1 101 ? 14.234 -13.18 3.496 1 88.88 101 PHE A C 1
ATOM 804 O O . PHE A 1 101 ? 14.062 -11.961 3.602 1 88.88 101 PHE A O 1
ATOM 811 N N . GLN A 1 102 ? 15.172 -13.789 4.07 1 92.62 102 GLN A N 1
ATOM 812 C CA . GLN A 1 102 ? 16.125 -13.086 4.926 1 92.62 102 GLN A CA 1
ATOM 813 C C . GLN A 1 102 ? 16.953 -12.086 4.121 1 92.62 102 GLN A C 1
ATOM 815 O O . GLN A 1 102 ? 17.484 -11.125 4.68 1 92.62 102 GLN A O 1
ATOM 820 N N . LEU A 1 103 ? 17.047 -12.312 2.832 1 94.19 103 LEU A N 1
ATOM 821 C CA . LEU A 1 103 ? 17.766 -11.398 1.958 1 94.19 103 LEU A CA 1
ATOM 822 C C . LEU A 1 103 ? 16.828 -10.375 1.34 1 94.19 103 LEU A C 1
ATOM 824 O O . LEU A 1 103 ? 17.094 -9.164 1.396 1 94.19 103 LEU A O 1
ATOM 828 N N . TYR A 1 104 ? 15.719 -10.852 0.868 1 94.75 104 TYR A N 1
ATOM 829 C CA . TYR A 1 104 ? 14.773 -10.016 0.133 1 94.75 104 TYR A CA 1
ATOM 830 C C . TYR A 1 104 ? 14.062 -9.047 1.066 1 94.75 104 TYR A C 1
ATOM 832 O O . TYR A 1 104 ? 13.812 -7.895 0.702 1 94.75 104 TYR A O 1
ATOM 840 N N . GLY A 1 105 ? 13.734 -9.469 2.258 1 93.94 105 GLY A N 1
ATOM 841 C CA . GLY A 1 105 ? 12.984 -8.664 3.215 1 93.94 105 GLY A CA 1
ATOM 842 C C . GLY A 1 105 ? 13.672 -7.359 3.562 1 93.94 105 GLY A C 1
ATOM 843 O O . GLY A 1 105 ? 13.141 -6.281 3.281 1 93.94 105 GLY A O 1
ATOM 844 N N . PRO A 1 106 ? 14.867 -7.496 4.117 1 95.38 106 PRO A N 1
ATOM 845 C CA . PRO A 1 106 ? 15.594 -6.27 4.461 1 95.38 106 PRO A CA 1
ATOM 846 C C . PRO A 1 106 ? 15.93 -5.422 3.24 1 95.38 106 PRO A C 1
ATOM 848 O O . PRO A 1 106 ? 15.922 -4.191 3.314 1 95.38 106 PRO A O 1
ATOM 851 N N . ALA A 1 107 ? 16.219 -6.059 2.158 1 96.81 107 ALA A N 1
ATOM 852 C CA . ALA A 1 107 ? 16.562 -5.324 0.943 1 96.81 107 ALA A CA 1
ATOM 853 C C . ALA A 1 107 ? 15.359 -4.527 0.427 1 96.81 107 ALA A C 1
ATOM 855 O O . ALA A 1 107 ? 15.508 -3.365 0.034 1 96.81 107 ALA A O 1
ATOM 856 N N . SER A 1 108 ? 14.234 -5.164 0.419 1 96.5 108 SER A N 1
ATOM 857 C CA . SER A 1 108 ? 13.039 -4.48 -0.047 1 96.5 108 SER A CA 1
ATOM 858 C C . SER A 1 108 ? 12.617 -3.373 0.917 1 96.5 108 SER A C 1
ATOM 860 O O . SER A 1 108 ? 12.086 -2.344 0.497 1 96.5 108 SER A O 1
ATOM 862 N N . PHE A 1 109 ? 12.914 -3.58 2.174 1 97.25 109 PHE A N 1
ATOM 863 C CA . PHE A 1 109 ? 12.633 -2.523 3.139 1 97.25 109 PHE A CA 1
ATOM 864 C C . PHE A 1 109 ? 13.516 -1.307 2.881 1 97.25 109 PHE A C 1
ATOM 866 O O . PHE A 1 109 ? 13.031 -0.171 2.902 1 97.25 109 PHE A O 1
ATOM 873 N N . ALA A 1 110 ? 14.789 -1.598 2.721 1 97.81 110 ALA A N 1
ATOM 874 C CA . ALA A 1 110 ? 15.703 -0.513 2.371 1 97.81 110 ALA A CA 1
ATOM 875 C C . ALA A 1 110 ? 15.242 0.2 1.101 1 97.81 110 ALA A C 1
ATOM 877 O O . ALA A 1 110 ? 15.375 1.421 0.986 1 97.81 110 ALA A O 1
ATOM 878 N N . GLU A 1 111 ? 14.719 -0.52 0.178 1 97.75 111 GLU A N 1
ATOM 879 C CA . GLU A 1 111 ? 14.227 0.053 -1.069 1 97.75 111 GLU A CA 1
ATOM 880 C C . GLU A 1 111 ? 13.078 1.029 -0.81 1 97.75 111 GLU A C 1
ATOM 882 O O . GLU A 1 111 ? 13.094 2.154 -1.313 1 97.75 111 GLU A O 1
ATOM 887 N N . THR A 1 112 ? 12.086 0.603 -0.05 1 98 112 THR A N 1
ATOM 888 C CA . THR A 1 112 ? 10.93 1.461 0.171 1 98 112 THR A CA 1
ATOM 889 C C . THR A 1 112 ? 11.32 2.705 0.963 1 98 112 THR A C 1
ATOM 891 O O . THR A 1 112 ? 10.836 3.803 0.685 1 98 112 THR A O 1
ATOM 894 N N . LEU A 1 113 ? 12.227 2.549 1.927 1 98.06 113 LEU A N 1
ATOM 895 C CA . LEU A 1 113 ? 12.695 3.688 2.707 1 98.06 113 LEU A CA 1
ATOM 896 C C . LEU A 1 113 ? 13.453 4.676 1.828 1 98.06 113 LEU A C 1
ATOM 898 O O . LEU A 1 113 ? 13.219 5.887 1.902 1 98.06 113 LEU A O 1
ATOM 902 N N . SER A 1 114 ? 14.297 4.121 1.078 1 98.56 114 SER A N 1
ATOM 903 C CA . SER A 1 114 ? 15.102 5 0.238 1 98.56 114 SER A CA 1
ATOM 904 C C . SER A 1 114 ? 14.258 5.652 -0.853 1 98.56 114 SER A C 1
ATOM 906 O O . SER A 1 114 ? 14.516 6.793 -1.243 1 98.56 114 SER A O 1
ATOM 908 N N . ALA A 1 115 ? 13.32 4.945 -1.386 1 98.38 115 ALA A N 1
ATOM 909 C CA . ALA A 1 115 ? 12.406 5.547 -2.354 1 98.38 115 ALA A CA 1
ATOM 910 C C . ALA A 1 115 ? 11.664 6.73 -1.744 1 98.38 115 ALA A C 1
ATOM 912 O O . ALA A 1 115 ? 11.523 7.777 -2.379 1 98.38 115 ALA A O 1
ATOM 913 N N . ALA A 1 116 ? 11.164 6.539 -0.572 1 98.19 116 ALA A N 1
ATOM 914 C CA . ALA A 1 116 ? 10.492 7.629 0.133 1 98.19 116 ALA A CA 1
ATOM 915 C C . ALA A 1 116 ? 11.422 8.828 0.312 1 98.19 116 ALA A C 1
ATOM 917 O O . ALA A 1 116 ? 11.008 9.977 0.134 1 98.19 116 ALA A O 1
ATOM 918 N N . LEU A 1 117 ? 12.656 8.547 0.681 1 98.06 117 LEU A N 1
ATOM 919 C CA . LEU A 1 117 ? 13.648 9.602 0.884 1 98.06 117 LEU A CA 1
ATOM 920 C C . LEU A 1 117 ? 13.906 10.359 -0.412 1 98.06 117 LEU A C 1
ATOM 922 O O . LEU A 1 117 ? 13.93 11.594 -0.418 1 98.06 117 LEU A O 1
ATOM 926 N N . VAL A 1 118 ? 14.094 9.656 -1.469 1 98.06 118 VAL A N 1
ATOM 927 C CA . VAL A 1 118 ? 14.383 10.266 -2.764 1 98.06 118 VAL A CA 1
ATOM 928 C C . VAL A 1 118 ? 13.219 11.164 -3.186 1 98.06 118 VAL A C 1
ATOM 930 O O . VAL A 1 118 ? 13.43 12.32 -3.564 1 98.06 118 VAL A O 1
ATOM 933 N N . ILE A 1 119 ? 12.047 10.648 -3.102 1 97.56 119 ILE A N 1
ATOM 934 C CA . ILE A 1 119 ? 10.875 11.406 -3.521 1 97.56 119 ILE A CA 1
ATOM 935 C C . ILE A 1 119 ? 10.711 12.641 -2.631 1 97.56 119 ILE A C 1
ATOM 937 O O . ILE A 1 119 ? 10.469 13.742 -3.127 1 97.56 119 ILE A O 1
ATOM 941 N N . SER A 1 120 ? 10.891 12.445 -1.379 1 96.12 120 SER A N 1
ATOM 942 C CA . SER A 1 120 ? 10.773 13.555 -0.439 1 96.12 120 SER A CA 1
ATOM 943 C C . SER A 1 120 ? 11.82 14.625 -0.718 1 96.12 120 SER A C 1
ATOM 945 O O . SER A 1 120 ? 11.531 15.82 -0.636 1 96.12 120 SER A O 1
ATOM 947 N N . MET A 1 121 ? 12.992 14.203 -0.92 1 96.06 121 MET A N 1
ATOM 948 C CA . MET A 1 121 ? 14.086 15.133 -1.212 1 96.06 121 MET A CA 1
ATOM 949 C C . MET A 1 121 ? 13.781 15.953 -2.463 1 96.06 121 MET A C 1
ATOM 951 O O . MET A 1 121 ? 13.992 17.156 -2.484 1 96.06 121 MET A O 1
ATOM 955 N N . VAL A 1 122 ? 13.312 15.328 -3.465 1 94.94 122 VAL A N 1
ATOM 956 C CA . VAL A 1 122 ? 13.023 16.016 -4.723 1 94.94 122 VAL A CA 1
ATOM 957 C C . VAL A 1 122 ? 11.867 16.984 -4.523 1 94.94 122 VAL A C 1
ATOM 959 O O . VAL A 1 122 ? 11.859 18.078 -5.09 1 94.94 122 VAL A O 1
ATOM 962 N N . VAL A 1 123 ? 10.906 16.594 -3.789 1 92.25 123 VAL A N 1
ATOM 963 C CA . VAL A 1 123 ? 9.812 17.5 -3.451 1 92.25 123 VAL A CA 1
ATOM 964 C C . VAL A 1 123 ? 10.352 18.734 -2.721 1 92.25 123 VAL A C 1
ATOM 966 O O . VAL A 1 123 ? 9.969 19.859 -3.023 1 92.25 123 VAL A O 1
ATOM 969 N N . GLY A 1 124 ? 11.18 18.453 -1.758 1 90.12 124 GLY A N 1
ATOM 970 C CA . GLY A 1 124 ? 11.789 19.547 -1.019 1 90.12 124 GLY A CA 1
ATOM 971 C C . GLY A 1 124 ? 12.562 20.516 -1.902 1 90.12 124 GLY A C 1
ATOM 972 O O . GLY A 1 124 ? 12.469 21.734 -1.731 1 90.12 124 GLY A O 1
ATOM 973 N N . ILE A 1 125 ? 13.289 19.984 -2.727 1 90.56 125 ILE A N 1
ATOM 974 C CA . ILE A 1 125 ? 14.086 20.781 -3.652 1 90.56 125 ILE A CA 1
ATOM 975 C C . ILE A 1 125 ? 13.156 21.609 -4.539 1 90.56 125 ILE A C 1
ATOM 977 O O . ILE A 1 125 ? 13.375 22.812 -4.719 1 90.56 125 ILE A O 1
ATOM 981 N N . ALA A 1 126 ? 12.117 21.031 -5.086 1 87.94 126 ALA A N 1
ATOM 982 C CA . ALA A 1 126 ? 11.164 21.719 -5.941 1 87.94 126 ALA A CA 1
ATOM 983 C C . ALA A 1 126 ? 10.477 22.859 -5.191 1 87.94 126 ALA A C 1
ATOM 985 O O . ALA A 1 126 ? 10.273 23.938 -5.738 1 87.94 126 ALA A O 1
ATOM 986 N N . ASP A 1 127 ? 10.164 22.562 -3.979 1 86.25 127 ASP A N 1
ATOM 987 C CA . ASP A 1 127 ? 9.531 23.578 -3.152 1 86.25 127 ASP A CA 1
ATOM 988 C C . ASP A 1 127 ? 10.484 24.734 -2.867 1 86.25 127 ASP A C 1
ATOM 990 O O . ASP A 1 127 ? 10.07 25.891 -2.846 1 86.25 127 ASP A O 1
ATOM 994 N N . ALA A 1 128 ? 11.664 24.406 -2.666 1 87.19 128 ALA A N 1
ATOM 995 C CA . ALA A 1 128 ? 12.68 25.438 -2.41 1 87.19 128 ALA A CA 1
ATOM 996 C C . ALA A 1 128 ? 12.867 26.344 -3.627 1 87.19 128 ALA A C 1
ATOM 998 O O . ALA A 1 128 ? 12.977 27.562 -3.492 1 87.19 128 ALA A O 1
ATOM 999 N N . ILE A 1 129 ? 12.898 25.734 -4.711 1 86.88 129 ILE A N 1
ATOM 1000 C CA . ILE A 1 129 ? 13.07 26.484 -5.953 1 86.88 129 ILE A CA 1
ATOM 1001 C C . ILE A 1 129 ? 11.875 27.406 -6.176 1 86.88 129 ILE A C 1
ATOM 1003 O O . ILE A 1 129 ? 12.047 28.578 -6.516 1 86.88 129 ILE A O 1
ATOM 1007 N N . LYS A 1 130 ? 10.695 26.906 -5.918 1 86.19 130 LYS A N 1
ATOM 1008 C CA . LYS A 1 130 ? 9.477 27.703 -6.082 1 86.19 130 LYS A CA 1
ATOM 1009 C C . LYS A 1 130 ? 9.453 28.875 -5.113 1 86.19 130 LYS A C 1
ATOM 1011 O O . LYS A 1 130 ? 9.078 30 -5.488 1 86.19 130 LYS A O 1
ATOM 1016 N N . ARG A 1 131 ? 9.797 28.578 -3.959 1 89.06 131 ARG A N 1
ATOM 1017 C CA . ARG A 1 131 ? 9.828 29.641 -2.955 1 89.06 131 ARG A CA 1
ATOM 1018 C C . ARG A 1 131 ? 10.836 30.719 -3.336 1 89.06 131 ARG A C 1
ATOM 1020 O O . ARG A 1 131 ? 10.57 31.906 -3.17 1 89.06 131 ARG A O 1
ATOM 1027 N N . SER A 1 132 ? 11.914 30.312 -3.816 1 89.94 132 SER A N 1
ATOM 1028 C CA . SER A 1 132 ? 12.938 31.266 -4.254 1 89.94 132 SER A CA 1
ATOM 1029 C C . SER A 1 132 ? 12.445 32.125 -5.414 1 89.94 132 SER A C 1
ATOM 1031 O O . SER A 1 132 ? 12.734 33.312 -5.48 1 89.94 132 SER A O 1
ATOM 1033 N N . GLN A 1 133 ? 11.711 31.484 -6.328 1 88.5 133 GLN A N 1
ATOM 1034 C CA . GLN A 1 133 ? 11.172 32.188 -7.48 1 88.5 133 GLN A CA 1
ATOM 1035 C C . GLN A 1 133 ? 10.133 33.219 -7.051 1 88.5 133 GLN A C 1
ATOM 1037 O O . GLN A 1 133 ? 10.094 34.344 -7.586 1 88.5 133 GLN A O 1
ATOM 1042 N N . ILE A 1 134 ? 9.266 32.812 -6.098 1 90.25 134 ILE A N 1
ATOM 1043 C CA . ILE A 1 134 ? 8.242 33.719 -5.574 1 90.25 134 ILE A CA 1
ATOM 1044 C C . ILE A 1 134 ? 8.914 34.906 -4.887 1 90.25 134 ILE A C 1
ATOM 1046 O O . ILE A 1 134 ? 8.508 36.031 -5.094 1 90.25 134 ILE A O 1
ATOM 1050 N N . ARG A 1 135 ? 9.906 34.625 -4.137 1 91.75 135 ARG A N 1
ATOM 1051 C CA . ARG A 1 135 ? 10.641 35.688 -3.459 1 91.75 135 ARG A CA 1
ATOM 1052 C C . ARG A 1 135 ? 11.289 36.625 -4.465 1 91.75 135 ARG A C 1
ATOM 1054 O O . ARG A 1 135 ? 11.273 37.844 -4.277 1 91.75 135 ARG A O 1
ATOM 1061 N N . ALA A 1 136 ? 11.812 36.094 -5.5 1 91.75 136 ALA A N 1
ATOM 1062 C CA . ALA A 1 136 ? 12.453 36.875 -6.543 1 91.75 136 ALA A CA 1
ATOM 1063 C C . ALA A 1 136 ? 11.438 37.781 -7.258 1 91.75 136 ALA A C 1
ATOM 1065 O O . ALA A 1 136 ? 11.719 38.938 -7.562 1 91.75 136 ALA A O 1
ATOM 1066 N N . LYS A 1 137 ? 10.258 37.25 -7.555 1 90.94 137 LYS A N 1
ATOM 1067 C CA . LYS A 1 137 ? 9.203 38 -8.227 1 90.94 137 LYS A CA 1
ATOM 1068 C C . LYS A 1 137 ? 8.695 39.125 -7.336 1 90.94 137 LYS A C 1
ATOM 1070 O O . LYS A 1 137 ? 8.414 40.219 -7.82 1 90.94 137 LYS A O 1
ATOM 1075 N N . GLU A 1 138 ? 8.602 38.844 -6.031 1 91.88 138 GLU A N 1
ATOM 1076 C CA . GLU A 1 138 ? 8.156 39.844 -5.078 1 91.88 138 GLU A CA 1
ATOM 1077 C C . GLU A 1 138 ? 9.188 40.969 -4.949 1 91.88 138 GLU A C 1
ATOM 1079 O O . GLU A 1 138 ? 8.82 42.156 -4.891 1 91.88 138 GLU A O 1
ATOM 1084 N N . LYS A 1 139 ? 10.422 40.625 -4.918 1 92.06 139 LYS A N 1
ATOM 1085 C CA . LYS A 1 139 ? 11.484 41.625 -4.867 1 92.06 139 LYS A CA 1
ATOM 1086 C C . LYS A 1 139 ? 11.492 42.5 -6.121 1 92.06 139 LYS A C 1
ATOM 1088 O O . LYS A 1 139 ? 11.695 43.719 -6.039 1 92.06 139 LYS A O 1
ATOM 1093 N N . ALA A 1 140 ? 11.273 41.906 -7.277 1 89.44 140 ALA A N 1
ATOM 1094 C CA . ALA A 1 140 ? 11.242 42.656 -8.539 1 89.44 140 ALA A CA 1
ATOM 1095 C C . ALA A 1 140 ? 10.062 43.625 -8.578 1 89.44 140 ALA A C 1
ATOM 1097 O O . ALA A 1 140 ? 10.195 44.75 -9.047 1 89.44 140 ALA A O 1
ATOM 1098 N N . LYS A 1 141 ? 8.906 43.156 -8.102 1 91.5 141 LYS A N 1
ATOM 1099 C CA . LYS A 1 141 ? 7.719 44 -8.047 1 91.5 141 LYS A CA 1
ATOM 1100 C C . LYS A 1 141 ? 7.93 45.188 -7.098 1 91.5 141 LYS A C 1
ATOM 1102 O O . LYS A 1 141 ? 7.52 46.312 -7.387 1 91.5 141 LYS A O 1
ATOM 1107 N N . ALA A 1 142 ? 8.578 44.938 -6.055 1 92.56 142 ALA A N 1
ATOM 1108 C CA . ALA A 1 142 ? 8.859 45.969 -5.066 1 92.56 142 ALA A CA 1
ATOM 1109 C C . ALA A 1 142 ? 9.812 47.031 -5.629 1 92.56 142 ALA A C 1
ATOM 1111 O O . ALA A 1 142 ? 9.633 48.219 -5.406 1 92.56 142 ALA A O 1
ATOM 1112 N N . LYS A 1 143 ? 10.773 46.594 -6.359 1 91.5 143 LYS A N 1
ATOM 1113 C CA . LYS A 1 143 ? 11.727 47.5 -6.98 1 91.5 143 LYS A CA 1
ATOM 1114 C C . LYS A 1 143 ? 11.039 48.375 -8.023 1 91.5 143 LYS A C 1
ATOM 1116 O O . LYS A 1 143 ? 11.336 49.562 -8.133 1 91.5 143 LYS A O 1
ATOM 1121 N N . LEU A 1 144 ? 10.164 47.844 -8.867 1 88.75 144 LEU A N 1
ATOM 1122 C CA . LEU A 1 144 ? 9.445 48.562 -9.898 1 88.75 144 LEU A CA 1
ATOM 1123 C C . LEU A 1 144 ? 8.531 49.625 -9.273 1 88.75 144 LEU A C 1
ATOM 1125 O O . LEU A 1 144 ? 8.43 50.75 -9.773 1 88.75 144 LEU A O 1
ATOM 1129 N N . LYS A 1 145 ? 7.848 49.344 -8.164 1 92.31 145 LYS A N 1
ATOM 1130 C CA . LYS A 1 145 ? 6.98 50.281 -7.449 1 92.31 145 LYS A CA 1
ATOM 1131 C C . LYS A 1 145 ? 7.789 51.438 -6.848 1 92.31 145 LYS A C 1
ATOM 1133 O O . LYS A 1 145 ? 7.379 52.594 -6.914 1 92.31 145 LYS A O 1
ATOM 1138 N N . ALA A 1 146 ? 8.883 51.156 -6.352 1 91.75 146 ALA A N 1
ATOM 1139 C CA . ALA A 1 146 ? 9.75 52.156 -5.77 1 91.75 146 ALA A CA 1
ATOM 1140 C C . ALA A 1 146 ? 10.234 53.156 -6.836 1 91.75 146 ALA A C 1
ATOM 1142 O O . ALA A 1 146 ? 10.297 54.344 -6.594 1 91.75 146 ALA A O 1
ATOM 1143 N N . LYS A 1 147 ? 10.5 52.688 -7.957 1 90.38 147 LYS A N 1
ATOM 1144 C CA . LYS A 1 147 ? 10.953 53.562 -9.055 1 90.38 147 LYS A CA 1
ATOM 1145 C C . LYS A 1 147 ? 9.82 54.438 -9.562 1 90.38 147 LYS A C 1
ATOM 1147 O O . LYS A 1 147 ? 10.047 55.594 -9.93 1 90.38 147 LYS A O 1
ATOM 1152 N N . ALA A 1 148 ? 8.594 54.031 -9.555 1 90.81 148 ALA A N 1
ATOM 1153 C CA . ALA A 1 148 ? 7.449 54.781 -10.055 1 90.81 148 ALA A CA 1
ATOM 1154 C C . ALA A 1 148 ? 7.094 55.938 -9.109 1 90.81 148 ALA A C 1
ATOM 1156 O O . ALA A 1 148 ? 6.676 57 -9.555 1 90.81 148 ALA A O 1
ATOM 1157 N N . VAL A 1 149 ? 7.352 55.844 -7.918 1 89.88 149 VAL A N 1
ATOM 1158 C CA . VAL A 1 149 ? 7.039 56.875 -6.922 1 89.88 149 VAL A CA 1
ATOM 1159 C C . VAL A 1 149 ? 8.102 57.969 -6.953 1 89.88 149 VAL A C 1
ATOM 1161 O O . VAL A 1 149 ? 7.797 59.125 -6.742 1 89.88 149 VAL A O 1
ATOM 1164 N N . ALA A 1 150 ? 9.242 57.656 -7.23 1 85.44 150 ALA A N 1
ATOM 1165 C CA . ALA A 1 150 ? 10.344 58.625 -7.238 1 85.44 150 ALA A CA 1
ATOM 1166 C C . ALA A 1 150 ? 10.305 59.469 -8.492 1 85.44 150 ALA A C 1
ATOM 1168 O O . ALA A 1 150 ? 10.922 60.531 -8.539 1 85.44 150 ALA A O 1
ATOM 1169 N N . ALA A 1 151 ? 9.562 59.094 -9.375 1 78.06 151 ALA A N 1
ATOM 1170 C CA . ALA A 1 151 ? 9.406 59.938 -10.555 1 78.06 151 ALA A CA 1
ATOM 1171 C C . ALA A 1 151 ? 8.211 60.906 -10.391 1 78.06 151 ALA A C 1
ATOM 1173 O O . ALA A 1 151 ? 8.281 62.062 -10.797 1 78.06 151 ALA A O 1
ATOM 1174 N N . MET B 1 1 ? -2.025 8.656 23.109 1 36.16 1 MET B N 1
ATOM 1175 C CA . MET B 1 1 ? -3.184 7.859 22.719 1 36.16 1 MET B CA 1
ATOM 1176 C C . MET B 1 1 ? -2.986 6.395 23.094 1 36.16 1 MET B C 1
ATOM 1178 O O . MET B 1 1 ? -1.989 5.781 22.703 1 36.16 1 MET B O 1
ATOM 1182 N N . 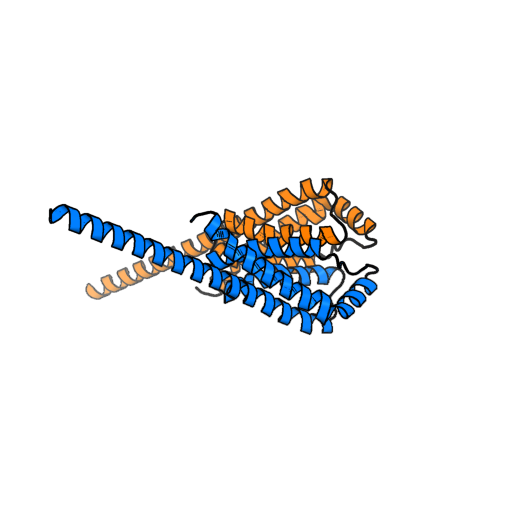GLY B 1 2 ? -3.609 5.883 24.047 1 37.38 2 GLY B N 1
ATOM 1183 C CA . GLY B 1 2 ? -3.326 4.57 24.594 1 37.38 2 GLY B CA 1
ATOM 1184 C C . GLY B 1 2 ? -3.492 3.449 23.594 1 37.38 2 GLY B C 1
ATOM 1185 O O . GLY B 1 2 ? -4.117 3.637 22.547 1 37.38 2 GLY B O 1
ATOM 1186 N N . LEU B 1 3 ? -2.766 2.361 23.734 1 44.69 3 LEU B N 1
ATOM 1187 C CA . LEU B 1 3 ? -2.697 1.149 22.922 1 44.69 3 LEU B CA 1
ATOM 1188 C C . LEU B 1 3 ? -4.094 0.59 22.672 1 44.69 3 LEU B C 1
ATOM 1190 O O . LEU B 1 3 ? -4.375 0.104 21.562 1 44.69 3 LEU B O 1
ATOM 1194 N N . LYS B 1 4 ? -4.961 0.589 23.734 1 48.78 4 LYS B N 1
ATOM 1195 C CA . LYS B 1 4 ? -6.309 0.036 23.656 1 48.78 4 LYS B CA 1
ATOM 1196 C C . LYS B 1 4 ? -7.148 0.782 22.609 1 48.78 4 LYS B C 1
ATOM 1198 O O . LYS B 1 4 ? -7.938 0.173 21.891 1 48.78 4 LYS B O 1
ATOM 1203 N N . SER B 1 5 ? -7.016 2.09 22.641 1 60.12 5 SER B N 1
ATOM 1204 C CA . SER B 1 5 ? -7.801 2.963 21.781 1 60.12 5 SER B CA 1
ATOM 1205 C C . SER B 1 5 ? -7.422 2.768 20.312 1 60.12 5 SER B C 1
ATOM 1207 O O . SER B 1 5 ? -8.258 2.955 19.422 1 60.12 5 SER B O 1
ATOM 1209 N N . SER B 1 6 ? -6.352 2.018 20.203 1 72.88 6 SER B N 1
ATOM 1210 C CA . SER B 1 6 ? -5.844 1.911 18.844 1 72.88 6 SER B CA 1
ATOM 1211 C C . SER B 1 6 ? -6.184 0.556 18.234 1 72.88 6 SER B C 1
ATOM 1213 O O . SER B 1 6 ? -6.215 0.411 17 1 72.88 6 SER B O 1
ATOM 1215 N N . LEU B 1 7 ? -6.797 -0.339 19.094 1 88.81 7 LEU B N 1
ATOM 1216 C CA . LEU B 1 7 ? -6.949 -1.7 18.594 1 88.81 7 LEU B CA 1
ATOM 1217 C C . LEU B 1 7 ? -8.344 -1.915 18.016 1 88.81 7 LEU B C 1
ATOM 1219 O O . LEU B 1 7 ? -8.516 -2.707 17.094 1 88.81 7 LEU B O 1
ATOM 1223 N N . THR B 1 8 ? -9.328 -1.235 18.609 1 92.94 8 THR B N 1
ATOM 1224 C CA . THR B 1 8 ? -10.719 -1.477 18.234 1 92.94 8 THR B CA 1
ATOM 1225 C C . THR B 1 8 ? -10.945 -1.164 16.75 1 92.94 8 THR B C 1
ATOM 1227 O O . THR B 1 8 ? -11.547 -1.965 16.031 1 92.94 8 THR B O 1
ATOM 1230 N N . PRO B 1 9 ? -10.422 -0.036 16.375 1 95.5 9 PRO B N 1
ATOM 1231 C CA . PRO B 1 9 ? -10.617 0.236 14.945 1 95.5 9 PRO B CA 1
ATOM 1232 C C . PRO B 1 9 ? -9.938 -0.796 14.055 1 95.5 9 PRO B C 1
ATOM 1234 O O . PRO B 1 9 ? -10.445 -1.114 12.969 1 95.5 9 PRO B O 1
ATOM 1237 N N . ILE B 1 10 ? -8.883 -1.325 14.5 1 96.31 10 ILE B N 1
ATOM 1238 C CA . ILE B 1 10 ? -8.156 -2.32 13.719 1 96.31 10 ILE B CA 1
ATOM 1239 C C . ILE B 1 10 ? -8.961 -3.615 13.656 1 96.31 10 ILE B C 1
ATOM 1241 O O . ILE B 1 10 ? -9.086 -4.227 12.586 1 96.31 10 ILE B O 1
ATOM 1245 N N . ILE B 1 11 ? -9.5 -4.023 14.773 1 97 11 ILE B N 1
ATOM 1246 C CA . ILE B 1 11 ? -10.297 -5.246 14.828 1 97 11 ILE B CA 1
ATOM 1247 C C . ILE B 1 11 ? -11.547 -5.09 13.969 1 97 11 ILE B C 1
ATOM 1249 O O . ILE B 1 11 ? -11.914 -6.004 13.227 1 97 11 ILE B O 1
ATOM 1253 N N . ALA B 1 12 ? -12.188 -3.959 14.078 1 97.38 12 ALA B N 1
ATOM 1254 C CA . ALA B 1 12 ? -13.367 -3.697 13.258 1 97.38 12 ALA B CA 1
ATOM 1255 C C . ALA B 1 12 ? -13.023 -3.76 11.773 1 97.38 12 ALA B C 1
ATOM 1257 O O . ALA B 1 12 ? -13.766 -4.348 10.984 1 97.38 12 ALA B O 1
ATOM 1258 N N . GLY B 1 13 ? -11.898 -3.117 11.414 1 97.88 13 GLY B N 1
ATOM 1259 C CA . GLY B 1 13 ? -11.445 -3.191 10.039 1 97.88 13 GLY B CA 1
ATOM 1260 C C . GLY B 1 13 ? -11.125 -4.605 9.586 1 97.88 13 GLY B C 1
ATOM 1261 O O . GLY B 1 13 ? -11.461 -4.996 8.469 1 97.88 13 GLY B O 1
ATOM 1262 N N . TRP B 1 14 ? -10.508 -5.336 10.469 1 97.56 14 TRP B N 1
ATOM 1263 C CA . TRP B 1 14 ? -10.125 -6.711 10.18 1 97.56 14 TRP B CA 1
ATOM 1264 C C . TRP B 1 14 ? -11.352 -7.566 9.875 1 97.56 14 TRP B C 1
ATOM 1266 O O . TRP B 1 14 ? -11.375 -8.305 8.891 1 97.56 14 TRP B O 1
ATOM 1276 N N . VAL B 1 15 ? -12.328 -7.473 10.703 1 97.38 15 VAL B N 1
ATOM 1277 C CA . VAL B 1 15 ? -13.562 -8.227 10.531 1 97.38 15 VAL B CA 1
ATOM 1278 C C . VAL B 1 15 ? -14.234 -7.816 9.227 1 97.38 15 VAL B C 1
ATOM 1280 O O . VAL B 1 15 ? -14.68 -8.672 8.453 1 97.38 15 VAL B O 1
ATOM 1283 N N . TRP B 1 16 ? -14.305 -6.547 8.992 1 97.88 16 TRP B N 1
ATOM 1284 C CA . TRP B 1 16 ? -14.969 -6.027 7.801 1 97.88 16 TRP B CA 1
ATOM 1285 C C . TRP B 1 16 ? -14.25 -6.488 6.535 1 97.88 16 TRP B C 1
ATOM 1287 O O . TRP B 1 16 ? -14.883 -6.988 5.605 1 97.88 16 TRP B O 1
ATOM 1297 N N . ILE B 1 17 ? -12.945 -6.293 6.523 1 97.69 17 ILE B N 1
ATOM 1298 C CA . ILE B 1 17 ? -12.148 -6.684 5.359 1 97.69 17 ILE B CA 1
ATOM 1299 C C . ILE B 1 17 ? -12.266 -8.188 5.141 1 97.69 17 ILE B C 1
ATOM 1301 O O . ILE B 1 17 ? -12.43 -8.648 4.008 1 97.69 17 ILE B O 1
ATOM 1305 N N . SER B 1 18 ? -12.203 -8.922 6.223 1 96.44 18 SER B N 1
ATOM 1306 C CA . SER B 1 18 ? -12.328 -10.375 6.121 1 96.44 18 SER B CA 1
ATOM 1307 C C . SER B 1 18 ? -13.672 -10.773 5.527 1 96.44 18 SER B C 1
ATOM 1309 O O . SER B 1 18 ? -13.75 -11.688 4.699 1 96.44 18 SER B O 1
ATOM 1311 N N . GLY B 1 19 ? -14.711 -10.188 6.031 1 96.25 19 GLY B N 1
ATOM 1312 C CA . GLY B 1 19 ? -16.031 -10.453 5.477 1 96.25 19 GLY B CA 1
ATOM 1313 C C . GLY B 1 19 ? -16.125 -10.141 3.996 1 96.25 19 GLY B C 1
ATOM 1314 O O . GLY B 1 19 ? -16.703 -10.914 3.229 1 96.25 19 GLY B O 1
ATOM 1315 N N . CYS B 1 20 ? -15.617 -9 3.6 1 96.06 20 CYS B N 1
ATOM 1316 C CA . CYS B 1 20 ? -15.633 -8.602 2.195 1 96.06 20 CYS B CA 1
ATOM 1317 C C . CYS B 1 20 ? -14.836 -9.586 1.343 1 96.06 20 CYS B C 1
ATOM 1319 O O . CYS B 1 20 ? -15.305 -10.016 0.287 1 96.06 20 CYS B O 1
ATOM 1321 N N . GLU B 1 21 ? -13.656 -9.906 1.848 1 93.56 21 GLU B N 1
ATOM 1322 C CA . GLU B 1 21 ? -12.805 -10.844 1.114 1 93.56 21 GLU B CA 1
ATOM 1323 C C . GLU B 1 21 ? -13.477 -12.203 0.964 1 93.56 21 GLU B C 1
ATOM 1325 O O . GLU B 1 21 ? -13.414 -12.82 -0.101 1 93.56 21 GLU B O 1
ATOM 1330 N N . TYR B 1 22 ? -14.008 -12.641 2.033 1 94 22 TYR B N 1
ATOM 1331 C CA . TYR B 1 22 ? -14.719 -13.914 1.968 1 94 22 TYR B CA 1
ATOM 1332 C C . TYR B 1 22 ? -15.883 -13.844 0.99 1 94 22 TYR B C 1
ATOM 1334 O O . TYR B 1 22 ? -16.078 -14.75 0.175 1 94 22 TYR B O 1
ATOM 1342 N N . GLY B 1 23 ? -16.656 -12.844 1.075 1 95.06 23 GLY B N 1
ATOM 1343 C CA . GLY B 1 23 ? -17.797 -12.68 0.186 1 95.06 23 GLY B CA 1
ATOM 1344 C C . GLY B 1 23 ? -17.406 -12.602 -1.277 1 95.06 23 GLY B C 1
ATOM 1345 O O . GLY B 1 23 ? -18 -13.266 -2.123 1 95.06 23 GLY B O 1
ATOM 1346 N N . ILE B 1 24 ? -16.375 -11.859 -1.567 1 95.19 24 ILE B N 1
ATOM 1347 C CA . ILE B 1 24 ? -15.969 -11.633 -2.949 1 95.19 24 ILE B CA 1
ATOM 1348 C C . ILE B 1 24 ? -15.273 -12.875 -3.492 1 95.19 24 ILE B C 1
ATOM 1350 O O . ILE B 1 24 ? -15.617 -13.367 -4.566 1 95.19 24 ILE B O 1
ATOM 1354 N N . ASN B 1 25 ? -14.367 -13.43 -2.688 1 92.38 25 ASN B N 1
ATOM 1355 C CA . ASN B 1 25 ? -13.445 -14.422 -3.252 1 92.38 25 ASN B CA 1
ATOM 1356 C C . ASN B 1 25 ? -13.922 -15.844 -2.984 1 92.38 25 ASN B C 1
ATOM 1358 O O . ASN B 1 25 ? -13.648 -16.75 -3.77 1 92.38 25 ASN B O 1
ATOM 1362 N N . GLN B 1 26 ? -14.656 -16.062 -1.906 1 93.44 26 GLN B N 1
ATOM 1363 C CA . GLN B 1 26 ? -15.023 -17.438 -1.54 1 93.44 26 GLN B CA 1
ATOM 1364 C C . GLN B 1 26 ? -16.484 -17.719 -1.883 1 93.44 26 GLN B C 1
ATOM 1366 O O . GLN B 1 26 ? -16.906 -18.875 -1.935 1 93.44 26 GLN B O 1
ATOM 1371 N N . VAL B 1 27 ? -17.219 -16.672 -2.121 1 94.94 27 VAL B N 1
ATOM 1372 C CA . VAL B 1 27 ? -18.625 -16.891 -2.402 1 94.94 27 VAL B CA 1
ATOM 1373 C C . VAL B 1 27 ? -18.953 -16.438 -3.826 1 94.94 27 VAL B C 1
ATOM 1375 O O . VAL B 1 27 ? -19.297 -17.266 -4.68 1 94.94 27 VAL B O 1
ATOM 1378 N N . TRP B 1 28 ? -18.719 -15.195 -4.156 1 96.81 28 TRP B N 1
ATOM 1379 C CA . TRP B 1 28 ? -19.156 -14.609 -5.414 1 96.81 28 TRP B CA 1
ATOM 1380 C C . TRP B 1 28 ? -18.281 -15.07 -6.574 1 96.81 28 TRP B C 1
ATOM 1382 O O . TRP B 1 28 ? -18.797 -15.578 -7.582 1 96.81 28 TRP B O 1
ATOM 1392 N N . LEU B 1 29 ? -16.953 -15.016 -6.445 1 94.88 29 LEU B N 1
ATOM 1393 C CA . LEU B 1 29 ? -16.062 -15.242 -7.578 1 94.88 29 LEU B CA 1
ATOM 1394 C C . LEU B 1 29 ? -15.25 -16.516 -7.379 1 94.88 29 LEU B C 1
ATOM 1396 O O . LEU B 1 29 ? -14.203 -16.703 -8.008 1 94.88 29 LEU B O 1
ATOM 1400 N N . LYS B 1 30 ? -15.727 -17.375 -6.594 1 93.88 30 LYS B N 1
ATOM 1401 C CA . LYS B 1 30 ? -14.945 -18.562 -6.27 1 93.88 30 LYS B CA 1
ATOM 1402 C C . LYS B 1 30 ? -14.695 -19.406 -7.512 1 93.88 30 LYS B C 1
ATOM 1404 O O . LYS B 1 30 ? -13.57 -19.828 -7.766 1 93.88 30 LYS B O 1
ATOM 1409 N N . SER B 1 31 ? -15.719 -19.672 -8.25 1 93.94 31 SER B N 1
ATOM 1410 C CA . SER B 1 31 ? -15.594 -20.516 -9.43 1 93.94 31 SER B CA 1
ATOM 1411 C C . SER B 1 31 ? -14.641 -19.922 -10.453 1 93.94 31 SER B C 1
ATOM 1413 O O . SER B 1 31 ? -13.859 -20.625 -11.078 1 93.94 31 SER B O 1
ATOM 1415 N N . GLN B 1 32 ? -14.688 -18.625 -10.633 1 93.06 32 GLN B N 1
ATOM 1416 C CA . GLN B 1 32 ? -13.789 -17.938 -11.555 1 93.06 32 GLN B CA 1
ATOM 1417 C C . GLN B 1 32 ? -12.344 -18.016 -11.086 1 93.06 32 GLN B C 1
ATOM 1419 O O . GLN B 1 32 ? -11.43 -18.172 -11.898 1 93.06 32 GLN B O 1
ATOM 1424 N N . TRP B 1 33 ? -12.156 -17.969 -9.789 1 91.88 33 TRP B N 1
ATOM 1425 C CA . TRP B 1 33 ? -10.812 -18.109 -9.234 1 91.88 33 TRP B CA 1
ATOM 1426 C C . TRP B 1 33 ? -10.281 -19.516 -9.461 1 91.88 33 TRP B C 1
ATOM 1428 O O . TRP B 1 33 ? -9.133 -19.703 -9.867 1 91.88 33 TRP B O 1
ATOM 1438 N N . GLU B 1 34 ? -11.133 -20.469 -9.188 1 92.5 34 GLU B N 1
ATOM 1439 C CA . GLU B 1 34 ? -10.727 -21.859 -9.367 1 92.5 34 GLU B CA 1
ATOM 1440 C C . GLU B 1 34 ? -10.367 -22.156 -10.82 1 92.5 34 GLU B C 1
ATOM 1442 O O . GLU B 1 34 ? -9.398 -22.859 -11.094 1 92.5 34 GLU B O 1
ATOM 1447 N N . GLU B 1 35 ? -11.141 -21.656 -11.695 1 92.19 35 GLU B N 1
ATOM 1448 C CA . GLU B 1 35 ? -10.836 -21.797 -13.117 1 92.19 35 GLU B CA 1
ATOM 1449 C C . GLU B 1 35 ? -9.523 -21.109 -13.477 1 92.19 35 GLU B C 1
ATOM 1451 O O . GLU B 1 35 ? -8.703 -21.688 -14.195 1 92.19 35 GLU B O 1
ATOM 1456 N N . TYR B 1 36 ? -9.32 -19.891 -12.984 1 88.12 36 TYR B N 1
ATOM 1457 C CA . TYR B 1 36 ? -8.109 -19.125 -13.25 1 88.12 36 TYR B CA 1
ATOM 1458 C C . TYR B 1 36 ? -6.875 -19.875 -12.758 1 88.12 36 TYR B C 1
ATOM 1460 O O . TYR B 1 36 ? -5.906 -20.047 -13.5 1 88.12 36 TYR B O 1
ATOM 1468 N N . TYR B 1 37 ? -6.922 -20.359 -11.562 1 86.38 37 TYR B N 1
ATOM 1469 C CA . TYR B 1 37 ? -5.777 -21.062 -11 1 86.38 37 TYR B CA 1
ATOM 1470 C C . TYR B 1 37 ? -5.555 -22.406 -11.703 1 86.38 37 TYR B C 1
ATOM 1472 O O . TYR B 1 37 ? -4.414 -22.844 -11.867 1 86.38 37 TYR B O 1
ATOM 1480 N N . SER B 1 38 ? -6.641 -22.984 -12.078 1 89 38 SER B N 1
ATOM 1481 C CA . SER B 1 38 ? -6.52 -24.234 -12.82 1 89 38 SER B CA 1
ATOM 1482 C C . SER B 1 38 ? -5.754 -24.031 -14.125 1 89 38 SER B C 1
ATOM 1484 O O . SER B 1 38 ? -4.938 -24.875 -14.508 1 89 38 SER B O 1
ATOM 1486 N N . THR B 1 39 ? -6.016 -22.906 -14.758 1 84.94 39 THR B N 1
ATOM 1487 C CA . THR B 1 39 ? -5.312 -22.609 -16 1 84.94 39 THR B CA 1
ATOM 1488 C C . THR B 1 39 ? -3.82 -22.422 -15.75 1 84.94 39 THR B C 1
ATOM 1490 O O . THR B 1 39 ? -3.008 -22.578 -16.656 1 84.94 39 THR B O 1
ATOM 1493 N N . LEU B 1 40 ? -3.457 -22.125 -14.57 1 79.31 40 LEU B N 1
ATOM 1494 C CA . LEU B 1 40 ? -2.057 -21.938 -14.203 1 79.31 40 LEU B CA 1
ATOM 1495 C C . LEU B 1 40 ? -1.46 -23.234 -13.656 1 79.31 40 LEU B C 1
ATOM 1497 O O . LEU B 1 40 ? -0.287 -23.266 -13.281 1 79.31 40 LEU B O 1
ATOM 1501 N N . GLY B 1 41 ? -2.309 -24.203 -13.609 1 82.19 41 GLY B N 1
ATOM 1502 C CA . GLY B 1 41 ? -1.857 -25.484 -13.07 1 82.19 41 GLY B CA 1
ATOM 1503 C C . GLY B 1 41 ? -1.741 -25.484 -11.555 1 82.19 41 GLY B C 1
ATOM 1504 O O . GLY B 1 41 ? -0.959 -26.25 -10.992 1 82.19 41 GLY B O 1
ATOM 1505 N N . MET B 1 42 ? -2.445 -24.641 -10.938 1 82 42 MET B N 1
ATOM 1506 C CA . MET B 1 42 ? -2.379 -24.5 -9.492 1 82 42 MET B CA 1
ATOM 1507 C C . MET B 1 42 ? -3.762 -24.641 -8.859 1 82 42 MET B C 1
ATOM 1509 O O . MET B 1 42 ? -4.777 -24.469 -9.539 1 82 42 MET B O 1
ATOM 1513 N N . ALA B 1 43 ? -3.762 -24.984 -7.598 1 86.06 43 ALA B N 1
ATOM 1514 C CA . ALA B 1 43 ? -5.008 -24.984 -6.836 1 86.06 43 ALA B CA 1
ATOM 1515 C C . ALA B 1 43 ? -5.301 -23.609 -6.254 1 86.06 43 ALA B C 1
ATOM 1517 O O . ALA B 1 43 ? -4.387 -22.891 -5.832 1 86.06 43 ALA B O 1
ATOM 1518 N N . TYR B 1 44 ? -6.551 -23.219 -6.27 1 86.81 44 TYR B N 1
ATOM 1519 C CA . TYR B 1 44 ? -6.969 -21.984 -5.617 1 86.81 44 TYR B CA 1
ATOM 1520 C C . TYR B 1 44 ? -6.688 -22.031 -4.121 1 86.81 44 TYR B C 1
ATOM 1522 O O . TYR B 1 44 ? -7.062 -23 -3.441 1 86.81 44 TYR B O 1
ATOM 1530 N N . PRO B 1 45 ? -5.934 -21.031 -3.602 1 83 45 PRO B N 1
ATOM 1531 C CA . PRO B 1 45 ? -5.609 -21.031 -2.174 1 83 45 PRO B CA 1
ATOM 1532 C C . PRO B 1 45 ? -6.797 -20.641 -1.296 1 83 45 PRO B C 1
ATOM 1534 O O . PRO B 1 45 ? -6.973 -19.469 -0.97 1 83 45 PRO B O 1
ATOM 1537 N N . ASP B 1 46 ? -7.484 -21.547 -0.747 1 81.38 46 ASP B N 1
ATOM 1538 C CA . ASP B 1 46 ? -8.734 -21.266 -0.041 1 81.38 46 ASP B CA 1
ATOM 1539 C C . ASP B 1 46 ? -8.562 -21.438 1.466 1 81.38 46 ASP B C 1
ATOM 1541 O O . ASP B 1 46 ? -9.547 -21.609 2.193 1 81.38 46 ASP B O 1
ATOM 1545 N N . ASP B 1 47 ? -7.32 -21.391 1.934 1 83.19 47 ASP B N 1
ATOM 1546 C CA . ASP B 1 47 ? -7.09 -21.484 3.371 1 83.19 47 ASP B CA 1
ATOM 1547 C C . ASP B 1 47 ? -7.555 -20.219 4.09 1 83.19 47 ASP B C 1
ATOM 1549 O O . ASP B 1 47 ? -6.871 -19.188 4.051 1 83.19 47 ASP B O 1
ATOM 1553 N N . MET B 1 48 ? -8.5 -20.328 4.848 1 80.56 48 MET B N 1
ATOM 1554 C CA . MET B 1 48 ? -9.164 -19.188 5.48 1 80.56 48 MET B CA 1
ATOM 1555 C C . MET B 1 48 ? -8.266 -18.547 6.539 1 80.56 48 MET B C 1
ATOM 1557 O O . MET B 1 48 ? -8.305 -17.344 6.75 1 80.56 48 MET B O 1
ATOM 1561 N N . MET B 1 49 ? -7.488 -19.328 7.242 1 80.38 49 MET B N 1
ATOM 1562 C CA . MET B 1 49 ? -6.633 -18.781 8.297 1 80.38 49 MET B CA 1
ATOM 1563 C C . MET B 1 49 ? -5.559 -17.875 7.715 1 80.38 49 MET B C 1
ATOM 1565 O O . MET B 1 49 ? -5.258 -16.828 8.281 1 80.38 49 MET B O 1
ATOM 1569 N N . LYS B 1 50 ? -5.07 -18.219 6.652 1 81.5 50 LYS B N 1
ATOM 1570 C CA . LYS B 1 50 ? -4.043 -17.406 6.008 1 81.5 50 LYS B CA 1
ATOM 1571 C C . LYS B 1 50 ? -4.637 -16.125 5.438 1 81.5 50 LYS B C 1
ATOM 1573 O O . LYS B 1 50 ? -4.016 -15.055 5.508 1 81.5 50 LYS B O 1
ATOM 1578 N N . TRP B 1 51 ? -5.758 -16.328 5.02 1 85.88 51 TRP B N 1
ATOM 1579 C CA . TRP B 1 51 ? -6.438 -15.148 4.5 1 85.88 51 TRP B CA 1
ATOM 1580 C C . TRP B 1 51 ? -6.785 -14.18 5.625 1 85.88 51 TRP B C 1
ATOM 1582 O O . TRP B 1 51 ? -6.711 -12.961 5.453 1 85.88 51 TRP B O 1
ATOM 1592 N N . ALA B 1 52 ? -7.121 -14.812 6.656 1 89.19 52 ALA B N 1
ATOM 1593 C CA . ALA B 1 52 ? -7.43 -13.977 7.816 1 89.19 52 ALA B CA 1
ATOM 1594 C C . ALA B 1 52 ? -6.207 -13.188 8.266 1 89.19 52 ALA B C 1
ATOM 1596 O O . ALA B 1 52 ? -6.324 -12.031 8.688 1 89.19 52 ALA B O 1
ATOM 1597 N N . ALA B 1 53 ? -5.094 -13.805 8.25 1 90.81 53 ALA B N 1
ATOM 1598 C CA . ALA B 1 53 ? -3.855 -13.117 8.602 1 90.81 53 ALA B CA 1
ATOM 1599 C C . ALA B 1 53 ? -3.564 -11.977 7.633 1 90.81 53 ALA B C 1
ATOM 1601 O O . ALA B 1 53 ? -3.135 -10.898 8.047 1 90.81 53 ALA B O 1
ATOM 1602 N N . TRP B 1 54 ? -3.736 -12.312 6.402 1 93.06 54 TRP B N 1
ATOM 1603 C CA . TRP B 1 54 ? -3.561 -11.289 5.375 1 93.06 54 TRP B CA 1
ATOM 1604 C C . TRP B 1 54 ? -4.484 -10.102 5.621 1 93.06 54 TRP B C 1
ATOM 1606 O O . TRP B 1 54 ? -4.055 -8.945 5.566 1 93.06 54 TRP B O 1
ATOM 1616 N N . CYS B 1 55 ? -5.699 -10.32 6 1 96 55 CYS B N 1
ATOM 1617 C CA . CYS B 1 55 ? -6.688 -9.273 6.246 1 96 55 CYS B CA 1
ATOM 1618 C C . CYS B 1 55 ? -6.312 -8.445 7.469 1 96 55 CYS B C 1
ATOM 1620 O O . CYS B 1 55 ? -6.578 -7.242 7.516 1 96 55 CYS B O 1
ATOM 1622 N N . LEU B 1 56 ? -5.766 -9.109 8.391 1 95.56 56 LEU B N 1
ATOM 1623 C CA . LEU B 1 56 ? -5.336 -8.398 9.586 1 95.56 56 LEU B CA 1
ATOM 1624 C C . LEU B 1 56 ? -4.246 -7.387 9.25 1 95.56 56 LEU B C 1
ATOM 1626 O O . LEU B 1 56 ? -4.289 -6.242 9.711 1 95.56 56 LEU B O 1
ATOM 1630 N N . VAL B 1 57 ? -3.287 -7.836 8.523 1 94.5 57 VAL B N 1
ATOM 1631 C CA . VAL B 1 57 ? -2.193 -6.957 8.125 1 94.5 57 VAL B CA 1
ATOM 1632 C C . VAL B 1 57 ? -2.738 -5.805 7.285 1 94.5 57 VAL B C 1
ATOM 1634 O O . VAL B 1 57 ? -2.309 -4.66 7.438 1 94.5 57 VAL B O 1
ATOM 1637 N N . PHE B 1 58 ? -3.672 -6.113 6.414 1 96.75 58 PHE B N 1
ATOM 1638 C CA . PHE B 1 58 ? -4.305 -5.09 5.594 1 96.75 58 PHE B CA 1
ATOM 1639 C C . PHE B 1 58 ? -5.023 -4.066 6.465 1 96.75 58 PHE B C 1
ATOM 1641 O O . PHE B 1 58 ? -4.926 -2.861 6.227 1 96.75 58 PHE B O 1
ATOM 1648 N N . ALA B 1 59 ? -5.672 -4.516 7.457 1 97.31 59 ALA B N 1
ATOM 1649 C CA . ALA B 1 59 ? -6.391 -3.629 8.367 1 97.31 59 ALA B CA 1
ATOM 1650 C C . ALA B 1 59 ? -5.426 -2.723 9.125 1 97.31 59 ALA B C 1
ATOM 1652 O O . ALA B 1 59 ? -5.715 -1.545 9.352 1 97.31 59 ALA B O 1
ATOM 1653 N N . LEU B 1 60 ? -4.387 -3.285 9.555 1 95.5 60 LEU B N 1
ATOM 1654 C CA . LEU B 1 60 ? -3.357 -2.51 10.242 1 95.5 60 LEU B CA 1
ATOM 1655 C C . LEU B 1 60 ? -2.84 -1.388 9.344 1 95.5 60 LEU B C 1
ATOM 1657 O O . LEU B 1 60 ? -2.725 -0.241 9.789 1 95.5 60 LEU B O 1
ATOM 1661 N N . ALA B 1 61 ? -2.51 -1.753 8.164 1 95.88 61 ALA B N 1
ATOM 1662 C CA . ALA B 1 61 ? -2.014 -0.757 7.219 1 95.88 61 ALA B CA 1
ATOM 1663 C C . ALA B 1 61 ? -3.082 0.287 6.914 1 95.88 61 ALA B C 1
ATOM 1665 O O . ALA B 1 61 ? -2.781 1.479 6.801 1 95.88 61 ALA B O 1
ATOM 1666 N N . MET B 1 62 ? -4.27 -0.124 6.766 1 97.25 62 MET B N 1
ATOM 1667 C CA . MET B 1 62 ? -5.371 0.797 6.504 1 97.25 62 MET B CA 1
ATOM 1668 C C . MET B 1 62 ? -5.551 1.773 7.66 1 97.25 62 MET B C 1
ATOM 1670 O O . MET B 1 62 ? -5.828 2.955 7.445 1 97.25 62 MET B O 1
ATOM 1674 N N . ARG B 1 63 ? -5.422 1.277 8.812 1 96.31 63 ARG B N 1
ATOM 1675 C CA . ARG B 1 63 ? -5.52 2.146 9.984 1 96.31 63 ARG B CA 1
ATOM 1676 C C . ARG B 1 63 ? -4.465 3.244 9.938 1 96.31 63 ARG B C 1
ATOM 1678 O O . ARG B 1 63 ? -4.727 4.379 10.336 1 96.31 63 ARG B O 1
ATOM 1685 N N . MET B 1 64 ? -3.32 2.91 9.516 1 95.44 64 MET B N 1
ATOM 1686 C CA . MET B 1 64 ? -2.264 3.906 9.375 1 95.44 64 MET B CA 1
ATOM 1687 C C . MET B 1 64 ? -2.635 4.945 8.32 1 95.44 64 MET B C 1
ATOM 1689 O O . MET B 1 64 ? -2.434 6.141 8.523 1 95.44 64 MET B O 1
ATOM 1693 N N . LEU B 1 65 ? -3.199 4.496 7.266 1 96.94 65 LEU B N 1
ATOM 1694 C CA . LEU B 1 65 ? -3.592 5.41 6.199 1 96.94 65 LEU B CA 1
ATOM 1695 C C . LEU B 1 65 ? -4.668 6.375 6.684 1 96.94 65 LEU B C 1
ATOM 1697 O O . LEU B 1 65 ? -4.586 7.582 6.441 1 96.94 65 LEU B O 1
ATOM 1701 N N . VAL B 1 66 ? -5.613 5.879 7.359 1 96 66 VAL B N 1
ATOM 1702 C CA . VAL B 1 66 ? -6.762 6.676 7.781 1 96 66 VAL B CA 1
ATOM 1703 C C . VAL B 1 66 ? -6.332 7.68 8.844 1 96 66 VAL B C 1
ATOM 1705 O O . VAL B 1 66 ? -7.055 8.641 9.133 1 96 66 VAL B O 1
ATOM 1708 N N . SER B 1 67 ? -5.254 7.445 9.406 1 93.62 67 SER B N 1
ATOM 1709 C CA . SER B 1 67 ? -4.758 8.398 10.391 1 93.62 67 SER B CA 1
ATOM 1710 C C . SER B 1 67 ? -4.227 9.664 9.719 1 93.62 67 SER B C 1
ATOM 1712 O O . SER B 1 67 ? -4.055 10.695 10.367 1 93.62 67 SER B O 1
ATOM 1714 N N . ARG B 1 68 ? -3.963 9.547 8.422 1 93.88 68 ARG B N 1
ATOM 1715 C CA . ARG B 1 68 ? -3.328 10.68 7.75 1 93.88 68 ARG B CA 1
ATOM 1716 C C . ARG B 1 68 ? -4.137 11.117 6.535 1 93.88 68 ARG B C 1
ATOM 1718 O O . ARG B 1 68 ? -4.008 12.25 6.074 1 93.88 68 ARG B O 1
ATOM 1725 N N . PHE B 1 69 ? -4.863 10.258 6.008 1 95.62 69 PHE B N 1
ATOM 1726 C CA . PHE B 1 69 ? -5.652 10.531 4.809 1 95.62 69 PHE B CA 1
ATOM 1727 C C . PHE B 1 69 ? -7.141 10.539 5.133 1 95.62 69 PHE B C 1
ATOM 1729 O O . PHE B 1 69 ? -7.574 9.922 6.109 1 95.62 69 PHE B O 1
ATOM 1736 N N . ASN B 1 70 ? -7.938 11.297 4.359 1 96.19 70 ASN B N 1
ATOM 1737 C CA . ASN B 1 70 ? -9.383 11.109 4.445 1 96.19 70 ASN B CA 1
ATOM 1738 C C . ASN B 1 70 ? -9.797 9.758 3.859 1 96.19 70 ASN B C 1
ATOM 1740 O O . ASN B 1 70 ? -8.984 9.062 3.256 1 96.19 70 ASN B O 1
ATOM 1744 N N . VAL B 1 71 ? -11.016 9.391 4.02 1 96.75 71 VAL B N 1
ATOM 1745 C CA . VAL B 1 71 ? -11.539 8.07 3.701 1 96.75 71 VAL B CA 1
ATOM 1746 C C . VAL B 1 71 ? -11.336 7.777 2.217 1 96.75 71 VAL B C 1
ATOM 1748 O O . VAL B 1 71 ? -10.867 6.695 1.85 1 96.75 71 VAL B O 1
ATOM 1751 N N . LEU B 1 72 ? -11.68 8.688 1.379 1 96.94 72 LEU B N 1
ATOM 1752 C CA . LEU B 1 72 ? -11.578 8.477 -0.062 1 96.94 72 LEU B CA 1
ATOM 1753 C C . LEU B 1 72 ? -10.133 8.25 -0.479 1 96.94 72 LEU B C 1
ATOM 1755 O O . LEU B 1 72 ? -9.836 7.309 -1.22 1 96.94 72 LEU B O 1
ATOM 1759 N N . ALA B 1 73 ? -9.211 9.062 0.006 1 96.25 73 ALA B N 1
ATOM 1760 C CA . ALA B 1 73 ? -7.797 8.953 -0.344 1 96.25 73 ALA B CA 1
ATOM 1761 C C . ALA B 1 73 ? -7.188 7.676 0.224 1 96.25 73 ALA B C 1
ATOM 1763 O O . ALA B 1 73 ? -6.387 7.012 -0.439 1 96.25 73 ALA B O 1
ATOM 1764 N N . ALA B 1 74 ? -7.562 7.406 1.407 1 97.31 74 ALA B N 1
ATOM 1765 C CA . ALA B 1 74 ? -7.066 6.172 2.016 1 97.31 74 ALA B CA 1
ATOM 1766 C C . ALA B 1 74 ? -7.512 4.949 1.218 1 97.31 74 ALA B C 1
ATOM 1768 O O . ALA B 1 74 ? -6.727 4.023 1.003 1 97.31 74 ALA B O 1
ATOM 1769 N N . GLY B 1 75 ? -8.789 4.957 0.836 1 97.38 75 GLY B N 1
ATOM 1770 C CA . GLY B 1 75 ? -9.305 3.875 0.015 1 97.38 75 GLY B CA 1
ATOM 1771 C C . GLY B 1 75 ? -8.594 3.742 -1.317 1 97.38 75 GLY B C 1
ATOM 1772 O O . GLY B 1 75 ? -8.242 2.635 -1.735 1 97.38 75 GLY B O 1
ATOM 1773 N N . ILE B 1 76 ? -8.352 4.816 -1.96 1 97 76 ILE B N 1
ATOM 1774 C CA . ILE B 1 76 ? -7.699 4.824 -3.266 1 97 76 ILE B CA 1
ATOM 1775 C C . ILE B 1 76 ? -6.258 4.34 -3.129 1 97 76 ILE B C 1
ATOM 1777 O O . ILE B 1 76 ? -5.816 3.459 -3.871 1 97 76 ILE B O 1
ATOM 1781 N N . VAL B 1 77 ? -5.5 4.898 -2.184 1 96.62 77 VAL B N 1
ATOM 1782 C CA . VAL B 1 77 ? -4.098 4.547 -1.996 1 96.62 77 VAL B CA 1
ATOM 1783 C C . VAL B 1 77 ? -3.973 3.062 -1.667 1 96.62 77 VAL B C 1
ATOM 1785 O O . VAL B 1 77 ? -3.127 2.363 -2.229 1 96.62 77 VAL B O 1
ATOM 1788 N N . SER B 1 78 ? -4.789 2.615 -0.775 1 97.31 78 SER B N 1
ATOM 1789 C CA . SER B 1 78 ? -4.727 1.202 -0.415 1 97.31 78 SER B CA 1
ATOM 1790 C C . SER B 1 78 ? -5.078 0.312 -1.602 1 97.31 78 SER B C 1
ATOM 1792 O O . SER B 1 78 ? -4.473 -0.743 -1.795 1 97.31 78 SER B O 1
ATOM 1794 N N . TRP B 1 79 ? -6.062 0.716 -2.363 1 96.81 79 TRP B N 1
ATOM 1795 C CA . TRP B 1 79 ? -6.445 -0.074 -3.527 1 96.81 79 TRP B CA 1
ATOM 1796 C C . TRP B 1 79 ? -5.305 -0.156 -4.535 1 96.81 79 TRP B C 1
ATOM 1798 O O . TRP B 1 79 ? -5.066 -1.209 -5.133 1 96.81 79 TRP B O 1
ATOM 1808 N N . ILE B 1 80 ? -4.633 0.926 -4.781 1 95.62 80 ILE B N 1
ATOM 1809 C CA . ILE B 1 80 ? -3.496 0.93 -5.695 1 95.62 80 ILE B CA 1
ATOM 1810 C C . ILE B 1 80 ? -2.43 -0.044 -5.195 1 95.62 80 ILE B C 1
ATOM 1812 O O . ILE B 1 80 ? -1.913 -0.855 -5.969 1 95.62 80 ILE B O 1
ATOM 1816 N N . PHE B 1 81 ? -2.172 -0.019 -3.936 1 94.81 81 PHE B N 1
ATOM 1817 C CA . PHE B 1 81 ? -1.119 -0.854 -3.371 1 94.81 81 PHE B CA 1
ATOM 1818 C C . PHE B 1 81 ? -1.515 -2.326 -3.41 1 94.81 81 PHE B C 1
ATOM 1820 O O . PHE B 1 81 ? -0.686 -3.188 -3.709 1 94.81 81 PHE B O 1
ATOM 1827 N N . VAL B 1 82 ? -2.736 -2.547 -3.08 1 90.69 82 VAL B N 1
ATOM 1828 C CA . VAL B 1 82 ? -3.139 -3.936 -2.887 1 90.69 82 VAL B CA 1
ATOM 1829 C C . VAL B 1 82 ? -3.582 -4.535 -4.219 1 90.69 82 VAL B C 1
ATOM 1831 O O . VAL B 1 82 ? -3.15 -5.633 -4.586 1 90.69 82 VAL B O 1
ATOM 1834 N N . VAL B 1 83 ? -4.395 -3.814 -4.938 1 88.12 83 VAL B N 1
ATOM 1835 C CA . VAL B 1 83 ? -4.988 -4.359 -6.152 1 88.12 83 VAL B CA 1
ATOM 1836 C C . VAL B 1 83 ? -4.223 -3.859 -7.371 1 88.12 83 VAL B C 1
ATOM 1838 O O . VAL B 1 83 ? -3.809 -4.652 -8.219 1 88.12 83 VAL B O 1
ATOM 1841 N N . GLY B 1 84 ? -3.959 -2.625 -7.453 1 86.5 84 GLY B N 1
ATOM 1842 C CA . GLY B 1 84 ? -3.295 -2.047 -8.609 1 86.5 84 GLY B CA 1
ATOM 1843 C C . GLY B 1 84 ? -1.942 -2.674 -8.898 1 86.5 84 GLY B C 1
ATOM 1844 O O . GLY B 1 84 ? -1.683 -3.115 -10.016 1 86.5 84 GLY B O 1
ATOM 1845 N N . LEU B 1 85 ? -1.138 -2.727 -7.898 1 88.56 85 LEU B N 1
ATOM 1846 C CA . LEU B 1 85 ? 0.204 -3.273 -8.062 1 88.56 85 LEU B CA 1
ATOM 1847 C C . LEU B 1 85 ? 0.15 -4.773 -8.344 1 88.56 85 LEU B C 1
ATOM 1849 O O . LEU B 1 85 ? 0.925 -5.289 -9.148 1 88.56 85 LEU B O 1
ATOM 1853 N N . SER B 1 86 ? -0.769 -5.461 -7.68 1 84.62 86 SER B N 1
ATOM 1854 C CA . SER B 1 86 ? -0.913 -6.895 -7.914 1 84.62 86 SER B CA 1
ATOM 1855 C C . SER B 1 86 ? -1.362 -7.18 -9.344 1 84.62 86 SER B C 1
ATOM 1857 O O . SER B 1 86 ? -0.902 -8.141 -9.961 1 84.62 86 SER B O 1
ATOM 1859 N N . LEU B 1 87 ? -2.203 -6.367 -9.836 1 80.69 87 LEU B N 1
ATOM 1860 C CA . LEU B 1 87 ? -2.686 -6.547 -11.203 1 80.69 87 LEU B CA 1
ATOM 1861 C C . LEU B 1 87 ? -1.563 -6.324 -12.211 1 80.69 87 LEU B C 1
ATOM 1863 O O . LEU B 1 87 ? -1.438 -7.074 -13.18 1 80.69 87 LEU B O 1
ATOM 1867 N N . VAL B 1 88 ? -0.816 -5.352 -11.992 1 80.5 88 VAL B N 1
ATOM 1868 C CA . VAL B 1 88 ? 0.305 -5.086 -12.891 1 80.5 88 VAL B CA 1
ATOM 1869 C C . VAL B 1 88 ? 1.319 -6.227 -12.797 1 80.5 88 VAL B C 1
ATOM 1871 O O . VAL B 1 88 ? 1.897 -6.633 -13.812 1 80.5 88 VAL B O 1
ATOM 1874 N N . ALA B 1 89 ? 1.507 -6.715 -11.617 1 77.56 89 ALA B N 1
ATOM 1875 C CA . ALA B 1 89 ? 2.422 -7.836 -11.438 1 77.56 89 ALA B CA 1
ATOM 1876 C C . ALA B 1 89 ? 1.92 -9.078 -12.164 1 77.56 89 ALA B C 1
ATOM 1878 O O . ALA B 1 89 ? 2.705 -9.812 -12.773 1 77.56 89 ALA B O 1
ATOM 1879 N N . LEU B 1 90 ? 0.632 -9.297 -12.047 1 75.62 90 LEU B N 1
ATOM 1880 C CA . LEU B 1 90 ? 0.036 -10.469 -12.672 1 75.62 90 LEU B CA 1
ATOM 1881 C C . LEU B 1 90 ? 0.094 -10.367 -14.195 1 75.62 90 LEU B C 1
ATOM 1883 O O . LEU B 1 90 ? 0.143 -11.383 -14.891 1 75.62 90 LEU B O 1
ATOM 1887 N N . TRP B 1 91 ? 0.046 -9.133 -14.586 1 74.56 91 TRP B N 1
ATOM 1888 C CA . TRP B 1 91 ? 0.119 -8.914 -16.031 1 74.56 91 TRP B CA 1
ATOM 1889 C C . TRP B 1 91 ? 1.372 -9.555 -16.609 1 74.56 91 TRP B C 1
ATOM 1891 O O . TRP B 1 91 ? 1.4 -9.914 -17.797 1 74.56 91 TRP B O 1
ATOM 1901 N N . ASN B 1 92 ? 2.35 -9.734 -15.773 1 68.88 92 ASN B N 1
ATOM 1902 C CA . ASN B 1 92 ? 3.607 -10.32 -16.219 1 68.88 92 ASN B CA 1
ATOM 1903 C C . ASN B 1 92 ? 3.512 -11.844 -16.312 1 68.88 92 ASN B C 1
ATOM 1905 O O . ASN B 1 92 ? 4.266 -12.469 -17.062 1 68.88 92 ASN B O 1
ATOM 1909 N N . TYR B 1 93 ? 2.736 -12.484 -15.625 1 70.25 93 TYR B N 1
ATOM 1910 C CA . TYR B 1 93 ? 2.723 -13.938 -15.516 1 70.25 93 TYR B CA 1
ATOM 1911 C C . TYR B 1 93 ? 1.459 -14.523 -16.141 1 70.25 93 TYR B C 1
ATOM 1913 O O . TYR B 1 93 ? 1.528 -15.461 -16.938 1 70.25 93 TYR B O 1
ATOM 1921 N N . ALA B 1 94 ? 0.435 -14.117 -15.672 1 76.62 94 ALA B N 1
ATOM 1922 C CA . ALA B 1 94 ? -0.878 -14.656 -16 1 76.62 94 ALA B CA 1
ATOM 1923 C C . ALA B 1 94 ? -1.978 -13.633 -15.766 1 76.62 94 ALA B C 1
ATOM 1925 O O . ALA B 1 94 ? -2.68 -13.688 -14.75 1 76.62 94 ALA B O 1
ATOM 1926 N N . PRO B 1 95 ? -2.07 -12.93 -16.844 1 77.62 95 PRO B N 1
ATOM 1927 C CA . PRO B 1 95 ? -3.059 -11.867 -16.641 1 77.62 95 PRO B CA 1
ATOM 1928 C C . PRO B 1 95 ? -4.449 -12.406 -16.312 1 77.62 95 PRO B C 1
ATOM 1930 O O . PRO B 1 95 ? -4.855 -13.438 -16.859 1 77.62 95 PRO B O 1
ATOM 1933 N N . MET B 1 96 ? -5 -11.766 -15.336 1 82.94 96 MET B N 1
ATOM 1934 C CA . MET B 1 96 ? -6.395 -12.039 -14.992 1 82.94 96 MET B CA 1
ATOM 1935 C C . MET B 1 96 ? -7.305 -11.781 -16.188 1 82.94 96 MET B C 1
ATOM 1937 O O . MET B 1 96 ? -7.141 -10.781 -16.891 1 82.94 96 MET B O 1
ATOM 1941 N N . PRO B 1 97 ? -8.219 -12.742 -16.453 1 86.88 97 PRO B N 1
ATOM 1942 C CA . PRO B 1 97 ? -9.172 -12.484 -17.531 1 86.88 97 PRO B CA 1
ATOM 1943 C C . PRO B 1 97 ? -9.938 -11.18 -17.344 1 86.88 97 PRO B C 1
ATOM 1945 O O . PRO B 1 97 ? -10.312 -10.836 -16.219 1 86.88 97 PRO B O 1
ATOM 1948 N N . MET B 1 98 ? -10.203 -10.562 -18.484 1 86.62 98 MET B N 1
ATOM 1949 C CA . MET B 1 98 ? -10.828 -9.242 -18.453 1 86.62 98 MET B CA 1
ATOM 1950 C C . MET B 1 98 ? -12.195 -9.312 -17.781 1 86.62 98 MET B C 1
ATOM 1952 O O . MET B 1 98 ? -12.57 -8.406 -17.031 1 86.62 98 MET B O 1
ATOM 1956 N N . GLU B 1 99 ? -12.906 -10.32 -18.062 1 89.69 99 GLU B N 1
ATOM 1957 C CA . GLU B 1 99 ? -14.234 -10.484 -17.469 1 89.69 99 GLU B CA 1
ATOM 1958 C C . GLU B 1 99 ? -14.156 -10.547 -15.945 1 89.69 99 GLU B C 1
ATOM 1960 O O . GLU B 1 99 ? -14.992 -9.961 -15.25 1 89.69 99 GLU B O 1
ATOM 1965 N N . MET B 1 100 ? -13.172 -11.227 -15.484 1 89.44 100 MET B N 1
ATOM 1966 C CA . MET B 1 100 ? -12.992 -11.336 -14.039 1 89.44 100 MET B CA 1
ATOM 1967 C C . MET B 1 100 ? -12.539 -10 -13.453 1 89.44 100 MET B C 1
ATOM 1969 O O . MET B 1 100 ? -12.992 -9.609 -12.375 1 89.44 100 MET B O 1
ATOM 1973 N N . PHE B 1 101 ? -11.742 -9.336 -14.148 1 88.69 101 PHE B N 1
ATOM 1974 C CA . PHE B 1 101 ? -11.234 -8.055 -13.672 1 88.69 101 PHE B CA 1
ATOM 1975 C C . PHE B 1 101 ? -12.359 -7.035 -13.562 1 88.69 101 PHE B C 1
ATOM 1977 O O . PHE B 1 101 ? -12.375 -6.219 -12.641 1 88.69 101 PHE B O 1
ATOM 1984 N N . GLN B 1 102 ? -13.25 -7.062 -14.461 1 92.5 102 GLN B N 1
ATOM 1985 C CA . GLN B 1 102 ? -14.352 -6.109 -14.484 1 92.5 102 GLN B CA 1
ATOM 1986 C C . GLN B 1 102 ? -15.258 -6.297 -13.273 1 92.5 102 GLN B C 1
ATOM 1988 O O . GLN B 1 102 ? -15.977 -5.371 -12.875 1 92.5 102 GLN B O 1
ATOM 1993 N N . LEU B 1 103 ? -15.219 -7.461 -12.695 1 93.88 103 LEU B N 1
ATOM 1994 C CA . LEU B 1 103 ? -16 -7.734 -11.5 1 93.88 103 LEU B CA 1
ATOM 1995 C C . LEU B 1 103 ? -15.188 -7.496 -10.234 1 93.88 103 LEU B C 1
ATOM 1997 O O . LEU B 1 103 ? -15.633 -6.797 -9.32 1 93.88 103 LEU B O 1
ATOM 2001 N N . TYR B 1 104 ? -13.992 -7.996 -10.258 1 94.56 104 TYR B N 1
ATOM 2002 C CA . TYR B 1 104 ? -13.125 -7.965 -9.078 1 94.56 104 TYR B CA 1
ATOM 2003 C C . TYR B 1 104 ? -12.633 -6.547 -8.805 1 94.56 104 TYR B C 1
ATOM 2005 O O . TYR B 1 104 ? -12.531 -6.133 -7.648 1 94.56 104 TYR B O 1
ATOM 2013 N N . GLY B 1 105 ? -12.336 -5.785 -9.828 1 93.88 105 GLY B N 1
ATOM 2014 C CA . GLY B 1 105 ? -11.789 -4.445 -9.695 1 93.88 105 GLY B CA 1
ATOM 2015 C C . GLY B 1 105 ? -12.68 -3.508 -8.906 1 93.88 105 GLY B C 1
ATOM 2016 O O . GLY B 1 105 ? -12.297 -3.031 -7.836 1 93.88 105 GLY B O 1
ATOM 2017 N N . PRO B 1 106 ? -13.883 -3.318 -9.43 1 95.38 106 PRO B N 1
ATOM 2018 C CA . PRO B 1 106 ? -14.805 -2.436 -8.703 1 95.38 106 PRO B CA 1
ATOM 2019 C C . PRO B 1 106 ? -15.172 -2.973 -7.32 1 95.38 106 PRO B C 1
ATOM 2021 O O . PRO B 1 106 ? -15.344 -2.195 -6.379 1 95.38 106 PRO B O 1
ATOM 2024 N N . ALA B 1 107 ? -15.273 -4.25 -7.219 1 96.69 107 ALA B N 1
ATOM 2025 C CA . ALA B 1 107 ? -15.625 -4.844 -5.93 1 96.69 107 ALA B CA 1
ATOM 2026 C C . ALA B 1 107 ? -14.531 -4.617 -4.898 1 96.69 107 ALA B C 1
ATOM 2028 O O . ALA B 1 107 ? -14.812 -4.281 -3.746 1 96.69 107 ALA B O 1
ATOM 2029 N N . SER B 1 108 ? -13.328 -4.828 -5.324 1 96.5 108 SER B N 1
ATOM 2030 C CA . SER B 1 108 ? -12.211 -4.621 -4.41 1 96.5 108 SER B CA 1
ATOM 2031 C C . SER B 1 108 ? -12.039 -3.146 -4.074 1 96.5 108 SER B C 1
ATOM 2033 O O . SER B 1 108 ? -11.625 -2.803 -2.961 1 96.5 108 SER B O 1
ATOM 2035 N N . PHE B 1 109 ? -12.391 -2.312 -5.012 1 97.25 109 PHE B N 1
ATOM 2036 C CA . PHE B 1 109 ? -12.344 -0.885 -4.723 1 97.25 109 PHE B CA 1
ATOM 2037 C C . PHE B 1 109 ? -13.367 -0.514 -3.658 1 97.25 109 PHE B C 1
ATOM 2039 O O . PHE B 1 109 ? -13.062 0.236 -2.729 1 97.25 109 PHE B O 1
ATOM 2046 N N . ALA B 1 110 ? -14.562 -1.004 -3.875 1 97.88 110 ALA B N 1
ATOM 2047 C CA . ALA B 1 110 ? -15.594 -0.789 -2.865 1 97.88 110 ALA B CA 1
ATOM 2048 C C . ALA B 1 110 ? -15.148 -1.321 -1.506 1 97.88 110 ALA B C 1
ATOM 2050 O O . ALA B 1 110 ? -15.445 -0.72 -0.47 1 97.88 110 ALA B O 1
ATOM 2051 N N . GLU B 1 111 ? -14.469 -2.4 -1.5 1 97.75 111 GLU B N 1
ATOM 2052 C CA . GLU B 1 111 ? -13.961 -2.99 -0.263 1 97.75 111 GLU B CA 1
ATOM 2053 C C . GLU B 1 111 ? -13 -2.043 0.447 1 97.75 111 GLU B C 1
ATOM 2055 O O . GLU B 1 111 ? -13.133 -1.795 1.646 1 97.75 111 GLU B O 1
ATOM 2060 N N . THR B 1 112 ? -12.016 -1.533 -0.275 1 98 112 THR B N 1
ATOM 2061 C CA . THR B 1 112 ? -11.023 -0.682 0.364 1 98 112 THR B CA 1
ATOM 2062 C C . THR B 1 112 ? -11.656 0.616 0.857 1 98 112 THR B C 1
ATOM 2064 O O . THR B 1 112 ? -11.32 1.104 1.938 1 98 112 THR B O 1
ATOM 2067 N N . LEU B 1 113 ? -12.602 1.17 0.091 1 98.12 113 LEU B N 1
ATOM 2068 C CA . LEU B 1 113 ? -13.289 2.389 0.503 1 98.12 113 LEU B CA 1
ATOM 2069 C C . LEU B 1 113 ? -14.109 2.148 1.764 1 98.12 113 LEU B C 1
ATOM 2071 O O . LEU B 1 113 ? -14.062 2.943 2.705 1 98.12 113 LEU B O 1
ATOM 2075 N N . SER B 1 114 ? -14.805 1.09 1.696 1 98.56 114 SER B N 1
ATOM 2076 C CA . SER B 1 114 ? -15.664 0.809 2.84 1 98.56 114 SER B CA 1
ATOM 2077 C C . SER B 1 114 ? -14.844 0.441 4.074 1 98.56 114 SER B C 1
ATOM 2079 O O . SER B 1 114 ? -15.234 0.755 5.199 1 98.56 114 SER B O 1
ATOM 2081 N N . ALA B 1 115 ? -13.781 -0.255 3.906 1 98.38 115 ALA B N 1
ATOM 2082 C CA . ALA B 1 115 ? -12.898 -0.544 5.031 1 98.38 115 ALA B CA 1
ATOM 2083 C C . ALA B 1 115 ? -12.383 0.743 5.668 1 98.38 115 ALA B C 1
ATOM 2085 O O . ALA B 1 115 ? -12.352 0.866 6.895 1 98.38 115 ALA B O 1
ATOM 2086 N N . ALA B 1 116 ? -11.945 1.652 4.844 1 98.19 116 ALA B N 1
ATOM 2087 C CA . ALA B 1 116 ? -11.492 2.949 5.344 1 98.19 116 ALA B CA 1
ATOM 2088 C C . ALA B 1 116 ? -12.602 3.648 6.125 1 98.19 116 ALA B C 1
ATOM 2090 O O . ALA B 1 116 ? -12.352 4.238 7.18 1 98.19 116 ALA B O 1
ATOM 2091 N N . LEU B 1 117 ? -13.797 3.586 5.594 1 98.12 117 LEU B N 1
ATOM 2092 C CA . LEU B 1 117 ? -14.945 4.211 6.238 1 98.12 117 LEU B CA 1
ATOM 2093 C C . LEU B 1 117 ? -15.219 3.582 7.602 1 98.12 117 LEU B C 1
ATOM 2095 O O . LEU B 1 117 ? -15.422 4.293 8.594 1 98.12 117 LEU B O 1
ATOM 2099 N N . VAL B 1 118 ? -15.219 2.301 7.664 1 98.06 118 VAL B N 1
ATOM 2100 C CA . VAL B 1 118 ? -15.492 1.576 8.898 1 98.06 118 VAL B CA 1
ATOM 2101 C C . VAL B 1 118 ? -14.445 1.934 9.953 1 98.06 118 VAL B C 1
ATOM 2103 O O . VAL B 1 118 ? -14.789 2.271 11.086 1 98.06 118 VAL B O 1
ATOM 2106 N N . ILE B 1 119 ? -13.227 1.877 9.578 1 97.62 119 ILE B N 1
ATOM 2107 C CA . ILE B 1 119 ? -12.148 2.154 10.516 1 97.62 119 ILE B CA 1
ATOM 2108 C C . ILE B 1 119 ? -12.227 3.605 10.984 1 97.62 119 ILE B C 1
ATOM 2110 O O . ILE B 1 119 ? -12.109 3.887 12.18 1 97.62 119 ILE B O 1
ATOM 2114 N N . SER B 1 120 ? -12.469 4.473 10.078 1 96.19 120 SER B N 1
ATOM 2115 C CA . SER B 1 120 ? -12.594 5.887 10.414 1 96.19 120 SER B CA 1
ATOM 2116 C C . SER B 1 120 ? -13.758 6.129 11.367 1 96.19 120 SER B C 1
ATOM 2118 O O . SER B 1 120 ? -13.648 6.934 12.297 1 96.19 120 SER B O 1
ATOM 2120 N N . MET B 1 121 ? -14.836 5.539 11.062 1 96.06 121 MET B N 1
ATOM 2121 C CA . MET B 1 121 ? -16.031 5.684 11.906 1 96.06 121 MET B CA 1
ATOM 2122 C C . MET B 1 121 ? -15.75 5.203 13.32 1 96.06 121 MET B C 1
ATOM 2124 O O . MET B 1 121 ? -16.141 5.859 14.289 1 96.06 121 MET B O 1
ATOM 2128 N N . VAL B 1 122 ? -15.117 4.109 13.453 1 94.94 122 VAL B N 1
ATOM 2129 C CA . VAL B 1 122 ? -14.828 3.545 14.766 1 94.94 122 VAL B CA 1
ATOM 2130 C C . VAL B 1 122 ? -13.844 4.441 15.516 1 94.94 122 VAL B C 1
ATOM 2132 O O . VAL B 1 122 ? -13.961 4.625 16.719 1 94.94 122 VAL B O 1
ATOM 2135 N N . VAL B 1 123 ? -12.898 4.953 14.836 1 92.25 123 VAL B N 1
ATOM 2136 C CA . VAL B 1 123 ? -11.969 5.906 15.43 1 92.25 123 VAL B CA 1
ATOM 2137 C C . VAL B 1 123 ? -12.734 7.125 15.938 1 92.25 123 VAL B C 1
ATOM 2139 O O . VAL B 1 123 ? -12.5 7.598 17.047 1 92.25 123 VAL B O 1
ATOM 2142 N N . GLY B 1 124 ? -13.594 7.613 15.094 1 90.31 124 GLY B N 1
ATOM 2143 C CA . GLY B 1 124 ? -14.406 8.75 15.484 1 90.31 124 GLY B CA 1
ATOM 2144 C C . GLY B 1 124 ? -15.234 8.492 16.719 1 90.31 124 GLY B C 1
ATOM 2145 O O . GLY B 1 124 ? -15.336 9.352 17.609 1 90.31 124 GLY B O 1
ATOM 2146 N N . ILE B 1 125 ? -15.82 7.414 16.734 1 90.44 125 ILE B N 1
ATOM 2147 C CA . ILE B 1 125 ? -16.641 7.027 17.875 1 90.44 125 ILE B CA 1
ATOM 2148 C C . ILE B 1 125 ? -15.789 6.938 19.141 1 90.44 125 ILE B C 1
ATOM 2150 O O . ILE B 1 125 ? -16.156 7.461 20.188 1 90.44 125 ILE B O 1
ATOM 2154 N N . ALA B 1 126 ? -14.641 6.309 19.062 1 87.69 126 ALA B N 1
ATOM 2155 C CA . ALA B 1 126 ? -13.727 6.164 20.188 1 87.69 126 ALA B CA 1
ATOM 2156 C C . ALA B 1 126 ? -13.266 7.523 20.703 1 87.69 126 ALA B C 1
ATOM 2158 O O . ALA B 1 126 ? -13.172 7.746 21.906 1 87.69 126 ALA B O 1
ATOM 2159 N N . ASP B 1 127 ? -13 8.367 19.766 1 86.25 127 ASP B N 1
ATOM 2160 C CA . ASP B 1 127 ? -12.57 9.711 20.141 1 86.25 127 ASP B CA 1
ATOM 2161 C C . ASP B 1 127 ? -13.703 10.477 20.828 1 86.25 127 ASP B C 1
ATOM 2163 O O . ASP B 1 127 ? -13.461 11.227 21.766 1 86.25 127 ASP B O 1
ATOM 2167 N N . ALA B 1 128 ? -14.836 10.289 20.359 1 86.75 128 ALA B N 1
ATOM 2168 C CA . ALA B 1 128 ? -16 10.945 20.953 1 86.75 128 ALA B CA 1
ATOM 2169 C C . ALA B 1 128 ? -16.219 10.469 22.391 1 86.75 128 ALA B C 1
ATOM 2171 O O . ALA B 1 128 ? -16.516 11.273 23.281 1 86.75 128 ALA B O 1
ATOM 2172 N N . ILE B 1 129 ? -16.094 9.242 22.547 1 86.5 129 ILE B N 1
ATOM 2173 C CA . ILE B 1 129 ? -16.266 8.656 23.875 1 86.5 129 ILE B CA 1
ATOM 2174 C C . ILE B 1 129 ? -15.203 9.195 24.828 1 86.5 129 ILE B C 1
ATOM 2176 O O . ILE B 1 129 ? -15.508 9.578 25.953 1 86.5 129 ILE B O 1
ATOM 2180 N N . LYS B 1 130 ? -13.992 9.281 24.359 1 85.94 130 LYS B N 1
ATOM 2181 C CA . LYS B 1 130 ? -12.891 9.789 25.172 1 85.94 130 LYS B CA 1
ATOM 2182 C C . LYS B 1 130 ? -13.102 11.258 25.531 1 85.94 130 LYS B C 1
ATOM 2184 O O . LYS B 1 130 ? -12.867 11.656 26.672 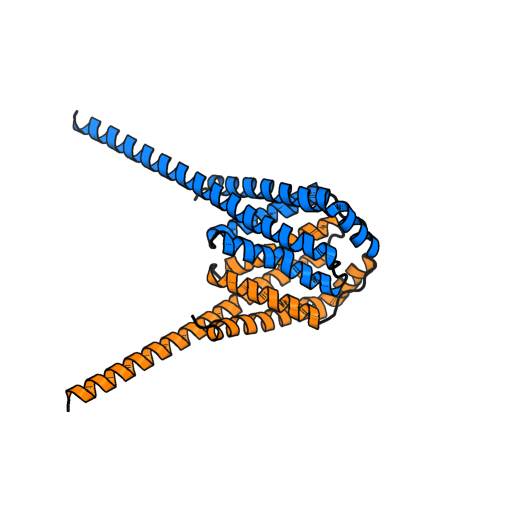1 85.94 130 LYS B O 1
ATOM 2189 N N . ARG B 1 131 ? -13.477 11.961 24.578 1 88.69 131 ARG B N 1
ATOM 2190 C CA . ARG B 1 131 ? -13.742 13.375 24.828 1 88.69 131 ARG B CA 1
ATOM 2191 C C . ARG B 1 131 ? -14.859 13.555 25.844 1 88.69 131 ARG B C 1
ATOM 2193 O O . ARG B 1 131 ? -14.781 14.43 26.719 1 88.69 131 ARG B O 1
ATOM 2200 N N . SER B 1 132 ? -15.828 12.773 25.734 1 89.81 132 SER B N 1
ATOM 2201 C CA . SER B 1 132 ? -16.938 12.828 26.688 1 89.81 132 SER B CA 1
ATOM 2202 C C . SER B 1 132 ? -16.484 12.477 28.094 1 89.81 132 SER B C 1
ATOM 2204 O O . SER B 1 132 ? -16.938 13.078 29.062 1 89.81 132 SER B O 1
ATOM 2206 N N . GLN B 1 133 ? -15.594 11.492 28.188 1 88.12 133 GLN B N 1
ATOM 2207 C CA . GLN B 1 133 ? -15.078 11.07 29.484 1 88.12 133 GLN B CA 1
ATOM 2208 C C . GLN B 1 133 ? -14.227 12.172 30.125 1 88.12 133 GLN B C 1
ATOM 2210 O O . GLN B 1 133 ? -14.297 12.398 31.328 1 88.12 133 GLN B O 1
ATOM 2215 N N . ILE B 1 134 ? -13.375 12.797 29.281 1 90 134 ILE B N 1
ATOM 2216 C CA . ILE B 1 134 ? -12.531 13.891 29.75 1 90 134 ILE B CA 1
ATOM 2217 C C . ILE B 1 134 ? -13.414 15.031 30.25 1 90 134 ILE B C 1
ATOM 2219 O O . ILE B 1 134 ? -13.164 15.594 31.312 1 90 134 ILE B O 1
ATOM 2223 N N . ARG B 1 135 ? -14.414 15.328 29.516 1 91.56 135 ARG B N 1
ATOM 2224 C CA . ARG B 1 135 ? -15.344 16.375 29.906 1 91.56 135 ARG B CA 1
ATOM 2225 C C . ARG B 1 135 ? -16.031 16.031 31.219 1 91.56 135 ARG B C 1
ATOM 2227 O O . ARG B 1 135 ? -16.203 16.891 32.094 1 91.56 135 ARG B O 1
ATOM 2234 N N . ALA B 1 136 ? -16.391 14.82 31.359 1 91.56 136 ALA B N 1
ATOM 2235 C CA . ALA B 1 136 ? -17.062 14.359 32.594 1 91.56 136 ALA B CA 1
ATOM 2236 C C . ALA B 1 136 ? -16.125 14.453 33.781 1 91.56 136 ALA B C 1
ATOM 2238 O O . ALA B 1 136 ? -16.547 14.844 34.875 1 91.56 136 ALA B O 1
ATOM 2239 N N . LYS B 1 137 ? -14.883 14.078 33.625 1 90.88 137 LYS B N 1
ATOM 2240 C CA . LYS B 1 137 ? -13.898 14.133 34.688 1 90.88 137 LYS B CA 1
ATOM 2241 C C . LYS B 1 137 ? -13.617 15.578 35.094 1 90.88 137 LYS B C 1
ATOM 2243 O O . LYS B 1 137 ? -13.461 15.867 36.281 1 90.88 137 LYS B O 1
ATOM 2248 N N . GLU B 1 138 ? -13.578 16.438 34.094 1 91.75 138 GLU B N 1
ATOM 2249 C CA . GLU B 1 138 ? -13.352 17.859 34.375 1 91.75 138 GLU B CA 1
ATOM 2250 C C . GLU B 1 138 ? -14.531 18.469 35.125 1 91.75 138 GLU B C 1
ATOM 2252 O O . GLU B 1 138 ? -14.336 19.25 36.062 1 91.75 138 GLU B O 1
ATOM 2257 N N . LYS B 1 139 ? -15.711 18.109 34.719 1 91.94 139 LYS B N 1
ATOM 2258 C CA . LYS B 1 139 ? -16.906 18.594 35.406 1 91.94 139 LYS B CA 1
ATOM 2259 C C . LYS B 1 139 ? -16.938 18.094 36.844 1 91.94 139 LYS B C 1
ATOM 2261 O O . LYS B 1 139 ? -17.312 18.828 37.75 1 91.94 139 LYS B O 1
ATOM 2266 N N . ALA B 1 140 ? -16.547 16.844 37.062 1 89.69 140 ALA B N 1
ATOM 2267 C CA . ALA B 1 140 ? -16.531 16.266 38.406 1 89.69 140 ALA B CA 1
ATOM 2268 C C . ALA B 1 140 ? -15.5 16.969 39.281 1 89.69 140 ALA B C 1
ATOM 2270 O O . ALA B 1 140 ? -15.758 17.234 40.469 1 89.69 140 ALA B O 1
ATOM 2271 N N . LYS B 1 141 ? -14.328 17.219 38.719 1 91 141 LYS B N 1
ATOM 2272 C CA . LYS B 1 141 ? -13.273 17.922 39.469 1 91 141 LYS B CA 1
ATOM 2273 C C . LYS B 1 141 ? -13.711 19.328 39.812 1 91 141 LYS B C 1
ATOM 2275 O O . LYS B 1 141 ? -13.438 19.812 40.938 1 91 141 LYS B O 1
ATOM 2280 N N . ALA B 1 142 ? -14.398 19.953 38.969 1 92.5 142 ALA B N 1
ATOM 2281 C CA . ALA B 1 142 ? -14.891 21.312 39.188 1 92.5 142 ALA B CA 1
ATOM 2282 C C . ALA B 1 142 ? -15.945 21.328 40.312 1 92.5 142 ALA B C 1
ATOM 2284 O O . ALA B 1 142 ? -15.945 22.234 41.156 1 92.5 142 ALA B O 1
ATOM 2285 N N . LYS B 1 143 ? -16.75 20.359 40.312 1 91.31 143 LYS B N 1
ATOM 2286 C CA . LYS B 1 143 ? -17.766 20.266 41.344 1 91.31 143 LYS B CA 1
ATOM 2287 C C . LYS B 1 143 ? -17.141 20.031 42.719 1 91.31 143 LYS B C 1
ATOM 2289 O O . LYS B 1 143 ? -17.594 20.594 43.719 1 91.31 143 LYS B O 1
ATOM 2294 N N . LEU B 1 144 ? -16.156 19.156 42.812 1 88.81 144 LEU B N 1
ATOM 2295 C CA . LEU B 1 144 ? -15.469 18.859 44.094 1 88.81 144 LEU B CA 1
ATOM 2296 C C . LEU B 1 144 ? -14.758 20.109 44.594 1 88.81 144 LEU B C 1
ATOM 2298 O O . LEU B 1 144 ? -14.773 20.375 45.812 1 88.81 144 LEU B O 1
ATOM 2302 N N . LYS B 1 145 ? -14.125 20.938 43.75 1 92.38 145 LYS B N 1
ATOM 2303 C CA . LYS B 1 145 ? -13.453 22.172 44.156 1 92.38 145 LYS B CA 1
ATOM 2304 C C . LYS B 1 145 ? -14.461 23.219 44.656 1 92.38 145 LYS B C 1
ATOM 2306 O O . LYS B 1 145 ? -14.211 23.891 45.656 1 92.38 145 LYS B O 1
ATOM 2311 N N . ALA B 1 146 ? -15.539 23.281 44.094 1 91.75 146 ALA B N 1
ATOM 2312 C CA . ALA B 1 146 ? -16.578 24.219 44.5 1 91.75 146 ALA B CA 1
ATOM 2313 C C . ALA B 1 146 ? -17.125 23.859 45.906 1 91.75 146 ALA B C 1
ATOM 2315 O O . ALA B 1 146 ? -17.359 24.75 46.719 1 91.75 146 ALA B O 1
ATOM 2316 N N . LYS B 1 147 ? -17.203 22.672 46.188 1 90.25 147 LYS B N 1
ATOM 2317 C CA . LYS B 1 147 ? -17.672 22.234 47.469 1 90.25 147 LYS B CA 1
ATOM 2318 C C . LYS B 1 147 ? -16.641 22.5 48.562 1 90.25 147 LYS B C 1
ATOM 2320 O O . LYS B 1 147 ? -17 22.844 49.688 1 90.25 147 LYS B O 1
ATOM 2325 N N . ALA B 1 148 ? -15.398 22.422 48.312 1 90.75 148 ALA B N 1
ATOM 2326 C CA . ALA B 1 148 ? -14.328 22.625 49.281 1 90.75 148 ALA B CA 1
ATOM 2327 C C . ALA B 1 148 ? -14.203 24.094 49.656 1 90.75 148 ALA B C 1
ATOM 2329 O O . ALA B 1 148 ? -13.914 24.422 50.812 1 90.75 148 ALA B O 1
ATOM 2330 N N . VAL B 1 149 ? -14.516 24.969 48.875 1 89.12 149 VAL B N 1
ATOM 2331 C CA . VAL B 1 149 ? -14.43 26.406 49.125 1 89.12 149 VAL B CA 1
ATOM 2332 C C . VAL B 1 149 ? -15.625 26.859 49.938 1 89.12 149 VAL B C 1
ATOM 2334 O O . VAL B 1 149 ? -15.508 27.766 50.75 1 89.12 149 VAL B O 1
ATOM 2337 N N . ALA B 1 150 ? -16.688 26.266 49.812 1 86.38 150 ALA B N 1
ATOM 2338 C CA . ALA B 1 150 ? -17.906 26.656 50.5 1 86.38 150 ALA B CA 1
ATOM 2339 C C . ALA B 1 150 ? -17.906 26.156 51.938 1 86.38 150 ALA B C 1
ATOM 2341 O O . ALA B 1 150 ? -18.688 26.641 52.781 1 86.38 150 ALA B O 1
ATOM 2342 N N . ALA B 1 151 ? -17.109 25.297 52.281 1 77.25 151 ALA B N 1
ATOM 2343 C CA . ALA B 1 151 ? -16.984 24.875 53.656 1 77.25 151 ALA B CA 1
ATOM 2344 C C . ALA B 1 151 ? -15.953 25.719 54.406 1 77.25 151 ALA B C 1
ATOM 2346 O O . ALA B 1 151 ? -16.141 26.031 55.594 1 77.25 151 ALA B O 1
#

Secondary structure (DSSP, 8-state):
--HHHHHHHHHHHHHHHHHHHIIIIIIISHHHHHHHHHHTT------HHHHHHHHHHHHHHHHHHHTTS-HHHHHHHHHIIIIIHHHHHHHTT-PPPHHHHHHHHHHHHHHHHHHHHHHHHHHHHHHHHHHHHHHHHHHHHHHHHHHHHH-/--HHHHHHHHHHHHHHHHHHHIIIIIIISHHHHHHHHHHTT------HHHHHHHHHHHHHHHHHHHTTS-HHHHHHHHHIIIIIHHHHHHHTT-PPPHHHHHHHHHHHHHHHHHHHHHHHHHHHHHHHHHHHHHHHHHHHHHHHHHHHHH-

Organism: Rhodobacter capsulatus (strain ATCC BAA-309 / NBRC 16581 / SB1003) (NCBI:txid272942)

Nearest PDB structures (foldseek):
  8jwg-assembly1_A  TM=1.691E-01  e=7.851E+00  Plasmodium falciparum 3D7
  8jwg-assembly1_A  TM=1.691E-01  e=6.775E+00  Plasmodium falciparum 3D7